Protein AF-W4FJ62-F1 (afdb_monomer)

Nearest PDB structures (foldseek):
  5yzg-assembly1_L  TM=1.902E-01  e=1.173E+00  Homo sapiens

InterPro domains:
  IPR056671 Domain of unknown function DUF7769 [PF24964]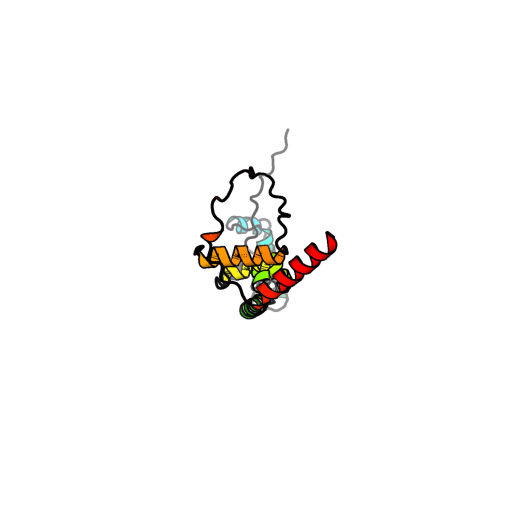 (17-71)

Radius of gyration: 40.24 Å; Cα contacts (8 Å, |Δi|>4): 110; chains: 1; bounding box: 73×55×114 Å

Sequence (209 aa):
MPSPATPHQPNHDKCKLSDLERRAIYETLLGRSNNGRIAHGEYTTTAATSQCHWKTFARIWKRGQESLRNGSVVAVVNARFKGNSGPKVQRSPSDIRAAVKAVPLVARQILRSVAEHSGVPKTTLVRHMAEEDQLKSKSSYSKPFLTEDNERSRVMEKTLENMGKNDYKLPHMRKDASIKDLSLFNVNCDPAIHRSAQAFLSTVNSQVQ

Mean predicted aligned error: 17.9 Å

Organism: Aphanomyces astaci (NCBI:txid112090)

Secondary structure (DSSP, 8-state):
-PPPPPP-----------HHHHHHHHHHHHHH-BTTBPPTTHHHHHHHTTTS-HHHHHHHHHHHHHHHHTT-SS-----S--S--SPPP-S-HHHHHHHHHHS-GGGGGSHHHHHHHH---HHHHHHHHHHH--S------------HHHHHHHHHHHHHHTTT------TT-------S-GGG------HHHHHHHHHHHHHHHTT--

Structure (mmCIF, N/CA/C/O backbone):
data_AF-W4FJ62-F1
#
_entry.id   AF-W4FJ62-F1
#
loop_
_atom_site.group_PDB
_atom_site.id
_atom_site.type_symbol
_atom_site.label_atom_id
_atom_site.label_alt_id
_atom_site.label_comp_id
_atom_site.label_asym_id
_atom_site.label_entity_id
_atom_site.label_seq_id
_atom_site.pdbx_PDB_ins_code
_atom_site.Cartn_x
_atom_site.Cartn_y
_atom_site.Cartn_z
_atom_site.occupancy
_atom_site.B_iso_or_equiv
_atom_site.auth_seq_id
_atom_site.auth_comp_id
_atom_site.auth_asym_id
_atom_site.auth_atom_id
_atom_site.pdbx_PDB_model_num
ATOM 1 N N . MET A 1 1 ? -29.726 38.693 18.078 1.00 47.91 1 MET A N 1
ATOM 2 C CA . MET A 1 1 ? -28.912 37.785 18.915 1.00 47.91 1 MET A CA 1
ATOM 3 C C . MET A 1 1 ? -28.386 36.672 18.018 1.00 47.91 1 MET A C 1
ATOM 5 O O . MET A 1 1 ? -29.203 35.870 17.582 1.00 47.91 1 MET A O 1
ATOM 9 N N . PRO A 1 2 ? -27.099 36.650 17.636 1.00 49.41 2 PRO A N 1
ATOM 10 C CA . PRO A 1 2 ? -26.557 35.532 16.872 1.00 49.41 2 PRO A CA 1
ATOM 11 C C . PRO A 1 2 ? -26.403 34.310 17.791 1.00 49.41 2 PRO A C 1
ATOM 13 O O . PRO A 1 2 ? -25.912 34.431 18.913 1.00 49.41 2 PRO A O 1
ATOM 16 N N . SER A 1 3 ? -26.878 33.147 17.338 1.00 54.97 3 SER A N 1
ATOM 17 C CA . SER A 1 3 ? -26.758 31.871 18.052 1.00 54.97 3 SER A CA 1
ATOM 18 C C . SER A 1 3 ? -25.292 31.523 18.342 1.00 54.97 3 SER A C 1
ATOM 20 O O . SER A 1 3 ? -24.431 31.798 17.502 1.00 54.97 3 SER A O 1
ATOM 22 N N . PRO A 1 4 ? -24.985 30.892 19.491 1.00 55.03 4 PRO A N 1
ATOM 23 C CA . PRO A 1 4 ? -23.621 30.502 19.814 1.00 55.03 4 PRO A CA 1
ATOM 24 C C . PRO A 1 4 ? -23.135 29.460 18.803 1.00 55.03 4 PRO A C 1
ATOM 26 O O . PRO A 1 4 ? -23.730 28.390 18.652 1.00 55.03 4 PRO A O 1
ATOM 29 N N . ALA A 1 5 ? -22.060 29.802 18.092 1.00 48.50 5 ALA A N 1
ATOM 30 C CA . ALA A 1 5 ? -21.391 28.919 17.153 1.00 48.50 5 ALA A CA 1
ATOM 31 C C . ALA A 1 5 ? -20.959 27.641 17.882 1.00 48.50 5 ALA A C 1
ATOM 33 O O . ALA A 1 5 ? -20.213 27.679 18.861 1.00 48.50 5 ALA A O 1
ATOM 34 N N . THR A 1 6 ? -21.461 26.500 17.417 1.00 56.50 6 THR A N 1
ATOM 35 C CA . THR A 1 6 ? -21.062 25.193 17.932 1.00 56.50 6 THR A CA 1
ATOM 36 C C . THR A 1 6 ? -19.565 25.013 17.651 1.00 56.50 6 THR A C 1
ATOM 38 O O . THR A 1 6 ? -19.161 25.186 16.499 1.00 56.50 6 THR A O 1
ATOM 41 N N . PRO A 1 7 ? -18.723 24.689 18.650 1.00 43.72 7 PRO A N 1
ATOM 42 C CA . PRO A 1 7 ? -17.300 24.482 18.417 1.00 43.72 7 PRO A CA 1
ATOM 43 C C . PRO A 1 7 ? -17.104 23.385 17.371 1.00 43.72 7 PRO A C 1
ATOM 45 O O . PRO A 1 7 ? -17.658 22.290 17.506 1.00 43.72 7 PRO A O 1
ATOM 48 N N . HIS A 1 8 ? -16.325 23.681 16.330 1.00 48.28 8 HIS A N 1
ATOM 49 C CA . HIS A 1 8 ? -15.931 22.712 15.315 1.00 48.28 8 HIS A CA 1
ATOM 50 C C . HIS A 1 8 ? -15.214 21.550 16.013 1.00 48.28 8 HIS A C 1
ATOM 52 O O . HIS A 1 8 ? -14.084 21.691 16.478 1.00 48.28 8 HIS A O 1
ATOM 58 N N . GLN A 1 9 ? -15.886 20.404 16.131 1.00 56.41 9 GLN A N 1
ATOM 59 C CA . GLN A 1 9 ? -15.309 19.209 16.743 1.00 56.41 9 GLN A CA 1
ATOM 60 C C . GLN A 1 9 ? -14.048 18.812 15.951 1.00 56.41 9 GLN A C 1
ATOM 62 O O . GLN A 1 9 ? -14.074 18.865 14.715 1.00 56.41 9 GLN A O 1
ATOM 67 N N . PRO A 1 10 ? -12.939 18.444 16.616 1.00 50.56 10 PRO A N 1
ATOM 68 C CA . PRO A 1 10 ? -11.748 17.976 15.923 1.00 50.56 10 PRO A CA 1
ATOM 69 C C . PRO A 1 10 ? -12.120 16.767 15.062 1.00 50.56 10 PRO A C 1
ATOM 71 O O . PRO A 1 10 ? -12.824 15.858 15.508 1.00 50.56 10 PRO A O 1
ATOM 74 N N . ASN A 1 11 ? -11.685 16.780 13.802 1.00 51.62 11 ASN A N 1
ATOM 75 C CA . ASN A 1 11 ? -11.868 15.653 12.900 1.00 51.62 11 ASN A CA 1
ATOM 76 C C . ASN A 1 11 ? -11.036 14.494 13.455 1.00 51.62 11 ASN A C 1
ATOM 78 O O . ASN A 1 11 ? -9.823 14.440 13.272 1.00 51.62 11 ASN A O 1
ATOM 82 N N . HIS A 1 12 ? -11.676 13.624 14.235 1.00 56.06 12 HIS A N 1
ATOM 83 C CA . HIS A 1 12 ? -11.050 12.416 14.738 1.00 56.06 12 HIS A CA 1
ATOM 84 C C . HIS A 1 12 ? -10.798 11.514 13.534 1.00 56.06 12 HIS A C 1
ATOM 86 O O . HIS A 1 12 ? -11.683 10.759 13.115 1.00 56.06 12 HIS A O 1
ATOM 92 N N . ASP A 1 13 ? -9.598 11.620 12.962 1.00 55.88 13 ASP A N 1
ATOM 93 C CA . ASP A 1 13 ? -9.104 10.684 11.965 1.00 55.88 13 ASP A CA 1
ATOM 94 C C . ASP A 1 13 ? -9.385 9.259 12.430 1.00 55.88 13 ASP A C 1
ATOM 96 O O . ASP A 1 13 ? -9.419 8.973 13.628 1.00 55.88 13 ASP A O 1
ATOM 100 N N . LYS A 1 14 ? -9.657 8.370 11.471 1.00 62.78 14 LYS A N 1
ATOM 101 C CA . LYS A 1 14 ? -10.124 6.992 11.681 1.00 62.78 14 LYS A CA 1
ATOM 102 C C . LYS A 1 14 ? -9.117 6.203 12.530 1.00 62.78 14 LYS A C 1
ATOM 104 O O . LYS A 1 14 ? -8.324 5.429 11.997 1.00 62.78 14 LYS A O 1
ATOM 109 N N . CYS A 1 15 ? -9.160 6.395 13.844 1.00 69.31 15 CYS A N 1
ATOM 110 C CA . CYS A 1 15 ? -8.238 5.813 14.797 1.00 69.31 15 CYS A CA 1
ATOM 111 C C . CYS A 1 15 ? -8.480 4.303 14.813 1.00 69.31 15 CYS A C 1
ATOM 113 O O . CYS A 1 15 ? -9.563 3.811 15.156 1.00 69.31 15 CYS A O 1
ATOM 115 N N . LYS A 1 16 ? -7.487 3.556 14.334 1.00 81.31 16 LYS A N 1
ATOM 116 C CA . LYS A 1 16 ? -7.525 2.098 14.299 1.00 81.31 16 LYS A CA 1
ATOM 117 C C . LYS A 1 16 ? -7.069 1.578 15.658 1.00 81.31 16 LYS A C 1
ATOM 119 O O . LYS A 1 16 ? -5.890 1.324 15.845 1.00 81.31 16 LYS A O 1
ATOM 124 N N . LEU A 1 17 ? -8.018 1.409 16.575 1.00 86.50 17 LEU A N 1
ATOM 125 C CA . LEU A 1 17 ? -7.754 0.818 17.889 1.00 86.50 17 LEU A CA 1
ATOM 126 C C . LEU A 1 17 ? -7.288 -0.641 17.756 1.00 86.50 17 LEU A C 1
ATOM 128 O O . LEU A 1 17 ? -7.985 -1.451 17.129 1.00 86.50 17 LEU A O 1
ATOM 132 N N . SER A 1 18 ? -6.157 -0.960 18.380 1.00 88.19 18 SER A N 1
ATOM 133 C CA . SER A 1 18 ? -5.639 -2.316 18.576 1.00 88.19 18 SER A CA 1
ATOM 134 C C . SER A 1 18 ? -6.550 -3.144 19.489 1.00 88.19 18 SER A C 1
ATOM 136 O O . SER A 1 18 ? -7.365 -2.609 20.239 1.00 88.19 18 SER A O 1
ATOM 138 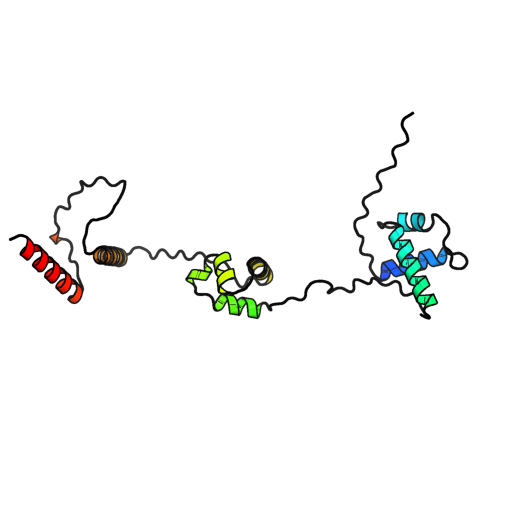N N . ASP A 1 19 ? -6.425 -4.472 19.448 1.00 90.31 19 ASP A N 1
ATOM 139 C CA . ASP A 1 19 ? -7.264 -5.360 20.266 1.00 90.31 19 ASP A CA 1
ATOM 140 C C . ASP A 1 19 ? -7.095 -5.110 21.774 1.00 90.31 19 ASP A C 1
ATOM 142 O O . ASP A 1 19 ? -8.078 -5.148 22.516 1.00 90.31 19 ASP A O 1
ATOM 146 N N . LEU A 1 20 ? -5.878 -4.771 22.211 1.00 90.31 20 LEU A N 1
ATOM 147 C CA . LEU A 1 20 ? -5.573 -4.449 23.605 1.00 90.31 20 LEU A CA 1
ATOM 148 C C . LEU A 1 20 ? -6.250 -3.142 24.035 1.00 90.31 20 LEU A C 1
ATOM 150 O O . LEU A 1 20 ? -6.932 -3.116 25.057 1.00 90.31 20 LEU A O 1
ATOM 154 N N . GLU A 1 21 ? -6.158 -2.086 23.222 1.00 90.44 21 GLU A N 1
ATOM 155 C CA . GLU A 1 21 ? -6.839 -0.812 23.499 1.00 90.44 21 GLU A CA 1
ATOM 156 C C . GLU A 1 21 ? -8.360 -0.987 23.536 1.00 90.44 21 GLU A C 1
ATOM 158 O O . GLU A 1 21 ? -9.035 -0.459 24.417 1.00 90.44 21 GLU A O 1
ATOM 163 N N . ARG A 1 22 ? -8.924 -1.777 22.612 1.00 92.38 22 ARG A N 1
ATOM 164 C CA . ARG A 1 22 ? -10.367 -2.076 22.592 1.00 92.38 22 ARG A CA 1
ATOM 165 C C . ARG A 1 22 ? -10.811 -2.804 23.856 1.00 92.38 22 ARG A C 1
ATOM 167 O O . ARG A 1 22 ? -11.916 -2.549 24.335 1.00 92.38 22 ARG A O 1
ATOM 174 N N . ARG A 1 23 ? -9.973 -3.699 24.385 1.00 93.00 23 ARG A N 1
ATOM 175 C CA . ARG A 1 23 ? -10.232 -4.418 25.633 1.00 93.00 23 ARG A CA 1
ATOM 176 C C . ARG A 1 23 ? -10.143 -3.504 26.850 1.00 93.00 23 ARG A C 1
ATOM 178 O O . ARG A 1 23 ? -11.088 -3.491 27.629 1.00 93.00 23 ARG A O 1
ATOM 185 N N . ALA A 1 24 ? -9.111 -2.670 26.941 1.00 92.56 24 ALA A N 1
ATOM 186 C CA . ALA A 1 24 ? -8.992 -1.670 28.001 1.00 92.56 24 ALA A CA 1
ATOM 187 C C . ALA A 1 24 ? -10.188 -0.696 28.010 1.00 92.56 24 ALA A C 1
ATOM 189 O O . ALA A 1 24 ? -10.745 -0.384 29.063 1.00 92.56 24 ALA A O 1
ATOM 190 N N . ILE A 1 25 ? -10.652 -0.266 26.829 1.00 92.12 25 ILE A N 1
ATOM 191 C CA . ILE A 1 25 ? -11.864 0.558 26.682 1.00 92.12 25 ILE A CA 1
ATOM 192 C C . ILE A 1 25 ? -13.109 -0.187 27.181 1.00 92.12 25 ILE A C 1
ATOM 194 O O . ILE A 1 25 ? -13.967 0.395 27.838 1.00 92.12 25 ILE A O 1
ATOM 198 N N . TYR A 1 26 ? -13.240 -1.475 26.871 1.00 93.31 26 TYR A N 1
ATOM 199 C CA . TYR A 1 26 ? -14.376 -2.257 27.349 1.00 93.31 26 TYR A CA 1
ATOM 200 C C . TYR A 1 26 ? -14.355 -2.436 28.871 1.00 93.31 26 TYR A C 1
ATOM 202 O O . TYR A 1 26 ? -15.385 -2.255 29.510 1.00 93.31 26 TYR A O 1
ATOM 210 N N . GLU A 1 27 ? -13.197 -2.747 29.454 1.00 93.25 27 GLU A N 1
ATOM 211 C CA . GLU A 1 27 ? -13.022 -2.944 30.899 1.00 93.25 27 GLU A CA 1
ATOM 212 C C . GLU A 1 27 ? -13.250 -1.640 31.684 1.00 93.25 27 GLU A C 1
ATOM 214 O O . GLU A 1 27 ? -13.938 -1.641 32.704 1.00 93.25 27 GLU A O 1
ATOM 219 N N . THR A 1 28 ? -12.779 -0.502 31.164 1.00 92.50 28 THR A N 1
ATOM 220 C CA . THR A 1 28 ? -13.063 0.820 31.755 1.00 92.50 28 THR A CA 1
ATOM 221 C C . THR A 1 28 ? -14.548 1.176 31.707 1.00 92.50 28 THR A C 1
ATOM 223 O O . THR A 1 28 ? -15.092 1.652 32.703 1.00 92.50 28 THR A O 1
ATOM 226 N N . LEU A 1 29 ? -15.233 0.913 30.590 1.00 92.56 29 LEU A N 1
ATOM 227 C CA . LEU A 1 29 ? -16.685 1.099 30.493 1.00 92.56 29 LEU A CA 1
ATOM 228 C C . LEU A 1 29 ? -17.458 0.121 31.384 1.00 92.56 29 LEU A C 1
ATOM 230 O O . LEU A 1 29 ? -18.494 0.492 31.931 1.00 92.56 29 LEU A O 1
ATOM 234 N N . LEU A 1 30 ? -16.957 -1.104 31.559 1.00 92.25 30 LEU A N 1
ATOM 235 C CA . LEU A 1 30 ? -17.562 -2.111 32.427 1.00 92.25 30 LEU A CA 1
ATOM 236 C C . LEU A 1 30 ? -17.559 -1.648 33.887 1.00 92.25 30 LEU A C 1
ATOM 238 O O . LEU A 1 30 ? -18.600 -1.723 34.534 1.00 92.25 30 LEU A O 1
ATOM 242 N N . GLY A 1 31 ? -16.443 -1.087 34.364 1.00 90.94 31 GLY A N 1
ATOM 243 C CA . GLY A 1 31 ? -16.343 -0.517 35.713 1.00 90.94 31 GLY A CA 1
ATOM 244 C C . GLY A 1 31 ? -17.244 0.702 35.954 1.00 90.94 31 GLY A C 1
ATOM 245 O O . GLY A 1 31 ? -17.608 0.975 37.091 1.00 90.94 31 GLY A O 1
ATOM 246 N N . ARG A 1 32 ? -17.640 1.416 34.892 1.00 89.44 32 ARG A N 1
ATOM 247 C CA . ARG A 1 32 ? -18.586 2.550 34.950 1.00 89.44 32 ARG A CA 1
ATOM 248 C C . ARG A 1 32 ? -20.038 2.145 34.689 1.00 89.44 32 ARG A C 1
ATOM 250 O O . ARG A 1 32 ? -20.940 2.974 34.789 1.00 89.44 32 ARG A O 1
ATOM 257 N N . SER A 1 33 ? -20.277 0.895 34.299 1.00 90.75 33 SER A N 1
ATOM 258 C CA . SER A 1 33 ? -21.617 0.408 33.990 1.00 90.75 33 SER A CA 1
ATOM 259 C C . SER A 1 33 ? -22.375 0.054 35.265 1.00 90.75 33 SER A C 1
ATOM 261 O O . SER A 1 33 ? -21.810 -0.493 36.207 1.00 90.75 33 SER A O 1
ATOM 263 N N . ASN A 1 34 ? -23.677 0.328 35.278 1.00 87.62 34 ASN A N 1
ATOM 264 C CA . ASN A 1 34 ? -24.574 -0.091 36.346 1.00 87.62 34 ASN A CA 1
ATOM 265 C C . ASN A 1 34 ? -25.590 -1.085 35.774 1.00 87.62 34 ASN A C 1
ATOM 267 O O . ASN A 1 34 ? -26.332 -0.751 34.847 1.00 87.62 34 ASN A O 1
ATOM 271 N N . ASN A 1 35 ? -25.596 -2.321 36.278 1.00 82.62 35 ASN A N 1
ATOM 272 C CA . ASN A 1 35 ? -26.471 -3.407 35.814 1.00 82.62 35 ASN A CA 1
ATOM 273 C C . ASN A 1 35 ? -26.448 -3.613 34.283 1.00 82.62 35 ASN A C 1
ATOM 275 O O . ASN A 1 35 ? -27.486 -3.776 33.641 1.00 82.62 35 ASN A O 1
ATOM 279 N N . GLY A 1 36 ? -25.260 -3.541 33.670 1.00 80.81 36 GLY A N 1
ATOM 280 C CA . GLY A 1 36 ? -25.087 -3.711 32.221 1.00 80.81 36 GLY A CA 1
ATOM 281 C C . GLY A 1 36 ? -25.562 -2.523 31.373 1.00 80.81 36 GLY A C 1
ATOM 282 O O . GLY A 1 36 ? -25.569 -2.602 30.141 1.00 80.81 36 GLY A O 1
ATOM 283 N N . ARG A 1 37 ? -25.935 -1.403 32.004 1.00 85.88 37 ARG A N 1
ATOM 284 C CA . ARG A 1 37 ? -26.280 -0.145 31.336 1.00 85.88 37 ARG A CA 1
ATOM 285 C C . ARG A 1 37 ? -25.205 0.905 31.579 1.00 85.88 37 ARG A C 1
ATOM 287 O O . ARG A 1 37 ? -24.689 1.050 32.681 1.00 85.88 37 ARG A O 1
ATOM 294 N N . ILE A 1 38 ? -24.893 1.657 30.530 1.00 88.88 38 ILE A N 1
ATOM 295 C CA . ILE A 1 38 ? -23.983 2.802 30.589 1.00 88.88 38 ILE A CA 1
ATOM 296 C C . ILE A 1 38 ? -24.829 4.070 30.627 1.00 88.88 38 ILE A C 1
ATOM 298 O O . ILE A 1 38 ? -25.744 4.222 29.813 1.00 88.88 38 ILE A O 1
ATOM 302 N N . ALA A 1 39 ? -24.538 4.954 31.581 1.00 87.56 39 ALA A N 1
ATOM 303 C CA . ALA A 1 39 ? -25.249 6.215 31.729 1.00 87.56 39 ALA A CA 1
ATOM 304 C C . ALA A 1 39 ? -24.983 7.166 30.549 1.00 87.56 39 ALA A C 1
ATOM 306 O O . ALA A 1 39 ? -23.996 7.051 29.815 1.00 87.56 39 ALA A O 1
ATOM 307 N N . HIS A 1 40 ? -25.897 8.113 30.341 1.00 83.44 40 HIS A N 1
ATOM 308 C CA . HIS A 1 40 ? -25.747 9.108 29.285 1.00 83.44 40 HIS A CA 1
ATOM 309 C C . HIS A 1 40 ? -24.495 9.964 29.531 1.00 83.44 40 HIS A C 1
ATOM 311 O O . HIS A 1 40 ? -24.250 10.406 30.646 1.00 83.44 40 HIS A O 1
ATOM 317 N N . GLY A 1 41 ? -23.709 10.211 28.483 1.00 84.50 41 GLY A N 1
ATOM 318 C CA . GLY A 1 41 ? -22.480 11.007 28.567 1.00 84.50 41 GLY A CA 1
ATOM 319 C C . GLY A 1 41 ? -21.223 10.214 28.930 1.00 84.50 41 GLY A C 1
ATOM 320 O O . GLY A 1 41 ? -20.140 10.630 28.534 1.00 84.50 41 GLY A O 1
ATOM 321 N N . GLU A 1 42 ? -21.335 9.030 29.537 1.00 86.62 42 GLU A N 1
ATOM 322 C CA . GLU A 1 42 ? -20.170 8.215 29.926 1.00 86.62 42 GLU A CA 1
ATOM 323 C C . GLU A 1 42 ? -19.283 7.834 28.739 1.00 86.62 42 GLU A C 1
ATOM 325 O O . GLU A 1 42 ? -18.056 7.882 28.828 1.00 86.62 42 GLU A O 1
ATOM 330 N N . TYR A 1 43 ? -19.878 7.525 27.583 1.00 90.06 43 TYR A N 1
ATOM 331 C CA . TYR A 1 43 ? -19.102 7.286 26.364 1.00 90.06 43 TYR A CA 1
ATOM 332 C C . TYR A 1 43 ? -18.283 8.508 25.959 1.00 90.06 43 TYR A C 1
ATOM 334 O O . TYR A 1 43 ? -17.149 8.350 25.527 1.00 90.06 43 TYR A O 1
ATOM 342 N N . THR A 1 44 ? -18.846 9.708 26.096 1.00 88.75 44 THR A N 1
ATOM 343 C CA . THR A 1 44 ? -18.175 10.968 25.764 1.00 88.75 44 THR A CA 1
ATOM 344 C C . THR A 1 44 ? -17.068 11.264 26.769 1.00 88.75 44 THR A C 1
ATOM 346 O O . THR A 1 44 ? -15.960 11.588 26.360 1.00 88.75 44 THR A O 1
ATOM 349 N N . THR A 1 45 ? -17.327 11.065 28.063 1.00 87.75 45 THR A N 1
ATOM 350 C CA . THR A 1 45 ? -16.344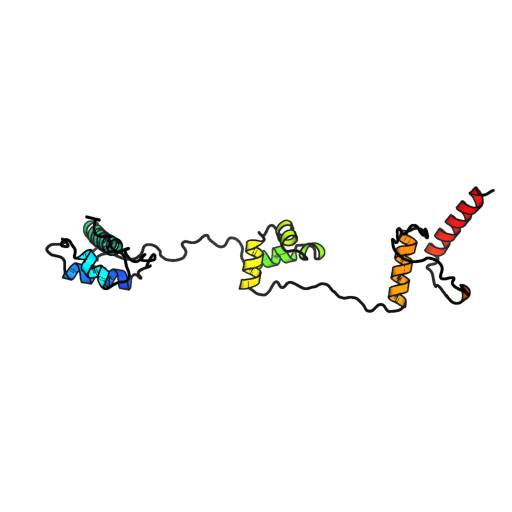 11.246 29.140 1.00 87.75 45 THR A CA 1
ATOM 351 C C . THR A 1 45 ? -15.161 10.295 28.989 1.00 87.75 45 THR A C 1
ATOM 353 O O . THR A 1 45 ? -14.013 10.706 29.106 1.00 87.75 45 THR A O 1
ATOM 356 N N . THR A 1 46 ? -15.421 9.018 28.698 1.00 86.06 46 THR A N 1
ATOM 357 C CA . THR A 1 46 ? -14.358 8.018 28.490 1.00 86.06 46 THR A CA 1
ATOM 358 C C . THR A 1 46 ? -13.622 8.259 27.173 1.00 86.06 46 THR A C 1
ATOM 360 O O . THR A 1 46 ? -12.407 8.095 27.099 1.00 86.06 46 THR A O 1
ATOM 363 N N . ALA A 1 47 ? -14.345 8.691 26.135 1.00 86.06 47 ALA A N 1
ATOM 364 C CA . ALA A 1 47 ? -13.746 9.032 24.855 1.00 86.06 47 ALA A CA 1
ATOM 365 C C . ALA A 1 47 ? -12.881 10.290 24.935 1.00 86.06 47 ALA A C 1
ATOM 367 O O . ALA A 1 47 ? -11.893 10.330 24.225 1.00 86.06 47 ALA A O 1
ATOM 368 N N . ALA A 1 48 ? -13.176 11.264 25.803 1.00 84.19 48 ALA A N 1
ATOM 369 C CA . ALA A 1 48 ? -12.373 12.482 25.954 1.00 84.19 48 ALA A CA 1
ATOM 370 C C . ALA A 1 48 ? -10.910 12.202 26.347 1.00 84.19 48 ALA A C 1
ATOM 372 O O . ALA A 1 48 ? -10.019 12.965 25.990 1.00 84.19 48 ALA A O 1
ATOM 373 N N . THR A 1 49 ? -10.648 11.085 27.032 1.00 78.94 49 THR A N 1
ATOM 374 C CA . THR A 1 49 ? -9.291 10.625 27.377 1.00 78.94 49 THR A CA 1
ATOM 375 C C . THR A 1 49 ? -8.557 9.990 26.184 1.00 78.94 49 THR A C 1
ATOM 377 O O . THR A 1 49 ? -7.357 9.748 26.248 1.00 78.94 49 THR A O 1
ATOM 380 N N . SER A 1 50 ? -9.256 9.717 25.081 1.00 71.50 50 SER A N 1
ATOM 381 C CA . SER A 1 50 ? -8.736 9.028 23.897 1.00 71.50 50 SER A CA 1
ATOM 382 C C . SER A 1 50 ? -8.930 9.865 22.629 1.00 71.50 50 SER A C 1
ATOM 384 O O . SER A 1 50 ? -9.917 10.572 22.470 1.00 71.50 50 SER A O 1
ATOM 386 N N . GLN A 1 51 ? -8.049 9.752 21.640 1.00 73.38 51 GLN A N 1
ATOM 387 C CA . GLN A 1 51 ? -8.206 10.462 20.362 1.00 73.38 51 GLN A CA 1
ATOM 388 C C . GLN A 1 51 ? -9.226 9.766 19.430 1.00 73.38 51 GLN A C 1
ATOM 390 O O . GLN A 1 51 ? -8.989 9.566 18.241 1.00 73.38 51 GLN A O 1
ATOM 395 N N . CYS A 1 52 ? -10.370 9.347 19.973 1.00 81.25 52 CYS A N 1
ATOM 396 C CA . CYS A 1 52 ? -11.397 8.565 19.294 1.00 81.25 52 CYS A CA 1
ATOM 397 C C . CYS A 1 52 ? -12.782 9.180 19.479 1.00 81.25 52 CYS A C 1
ATOM 399 O O . CYS A 1 52 ? -13.159 9.609 20.562 1.00 81.25 52 CYS A O 1
ATOM 401 N N . HIS A 1 53 ? -13.606 9.103 18.438 1.00 87.19 53 HIS A N 1
ATOM 402 C CA . HIS A 1 53 ? -15.004 9.500 18.539 1.00 87.19 53 HIS A CA 1
ATOM 403 C C . HIS A 1 53 ? -15.796 8.538 19.454 1.00 87.19 53 HIS A C 1
ATOM 405 O O . HIS A 1 53 ? -15.705 7.315 19.307 1.00 87.19 53 HIS A O 1
ATOM 411 N N . TRP A 1 54 ? -16.659 9.066 20.332 1.00 88.19 54 TRP A N 1
ATOM 412 C CA . TRP A 1 54 ? -17.446 8.294 21.316 1.00 88.19 54 TRP A CA 1
ATOM 413 C C . TRP A 1 54 ? -18.286 7.151 20.707 1.00 88.19 54 TRP A C 1
ATOM 415 O O . TRP A 1 54 ? -18.466 6.096 21.315 1.00 88.19 54 TRP A O 1
ATOM 425 N N . LYS A 1 55 ? -18.761 7.301 19.459 1.00 90.50 55 LYS A N 1
ATOM 426 C CA . LYS A 1 55 ? -19.462 6.224 18.717 1.00 90.50 55 LYS A CA 1
ATOM 427 C C . LYS A 1 55 ? -18.627 4.943 18.577 1.00 90.50 55 LYS A C 1
ATOM 429 O O . LYS A 1 55 ? -19.197 3.855 18.468 1.00 90.50 55 LYS A O 1
ATOM 434 N N . THR A 1 56 ? -17.299 5.043 18.571 1.00 89.94 56 THR A N 1
ATOM 435 C CA . THR A 1 56 ? -16.402 3.880 18.557 1.00 89.94 56 THR A CA 1
ATOM 436 C C . THR A 1 56 ? -16.498 3.104 19.869 1.00 89.94 56 THR A C 1
ATOM 438 O O . THR A 1 56 ? -16.616 1.879 19.836 1.00 89.94 56 THR A O 1
ATOM 441 N N . PHE A 1 57 ? -16.548 3.809 21.000 1.00 91.31 57 PHE A N 1
ATOM 442 C CA . PHE A 1 57 ? -16.704 3.237 22.339 1.00 91.31 57 PHE A CA 1
ATOM 443 C C . PHE A 1 57 ? -18.067 2.553 22.475 1.00 91.31 57 PHE A C 1
ATOM 445 O O . PHE A 1 57 ? -18.139 1.386 22.853 1.00 91.31 57 PHE A O 1
ATOM 452 N N . ALA A 1 58 ? -19.137 3.222 22.033 1.00 91.69 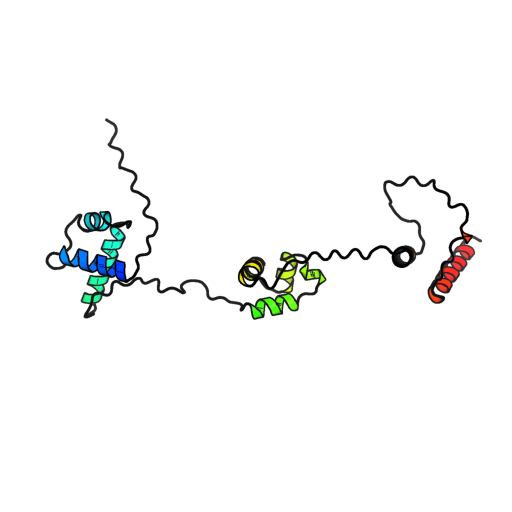58 ALA A N 1
ATOM 453 C CA . ALA A 1 58 ? -20.478 2.638 22.002 1.00 91.69 58 ALA A CA 1
ATOM 454 C C . ALA A 1 58 ? -20.537 1.344 21.164 1.00 91.69 58 ALA A C 1
A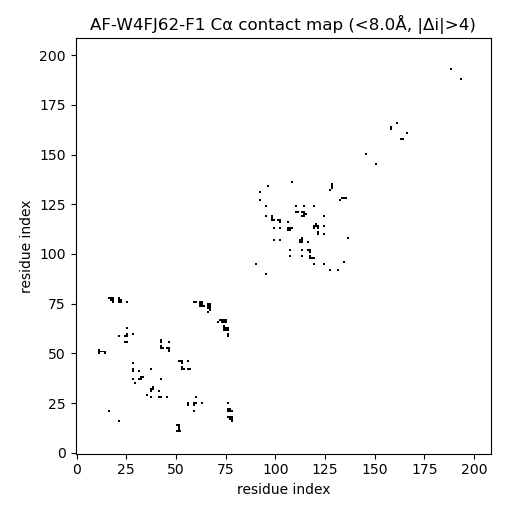TOM 456 O O . ALA A 1 58 ? -21.181 0.368 21.548 1.00 91.69 58 ALA A O 1
ATOM 457 N N . ARG A 1 59 ? -19.824 1.294 20.029 1.00 91.94 59 ARG A N 1
ATOM 458 C CA . ARG A 1 59 ? -19.741 0.092 19.184 1.00 91.94 59 ARG A CA 1
ATOM 459 C C . ARG A 1 59 ? -18.952 -1.041 19.844 1.00 91.94 59 ARG A C 1
ATOM 461 O O . ARG A 1 59 ? -19.326 -2.199 19.672 1.00 91.94 59 ARG A O 1
ATOM 468 N N . ILE A 1 60 ? -17.869 -0.723 20.557 1.00 93.00 60 ILE A N 1
ATOM 469 C CA . ILE A 1 60 ? -17.083 -1.694 21.336 1.00 93.00 60 ILE A CA 1
ATOM 470 C C . ILE A 1 60 ? -17.953 -2.299 22.439 1.00 93.00 60 ILE A C 1
ATOM 472 O O . ILE A 1 60 ? -18.047 -3.522 22.522 1.00 93.00 60 ILE A O 1
ATOM 476 N N . TRP A 1 61 ? -18.646 -1.456 23.210 1.00 94.12 61 TRP A N 1
ATOM 477 C CA . TRP A 1 61 ? -19.561 -1.895 24.262 1.00 94.12 61 TRP A CA 1
ATOM 478 C C . TRP A 1 61 ? -20.655 -2.812 23.723 1.00 94.12 61 TRP A C 1
ATOM 480 O O . TRP A 1 61 ? -20.797 -3.944 24.183 1.00 94.12 61 TRP A O 1
ATOM 490 N N . LYS A 1 62 ? -21.377 -2.356 22.690 1.00 93.12 62 LYS A N 1
ATOM 491 C CA . LYS A 1 62 ? -22.447 -3.134 22.057 1.00 93.12 62 LYS A CA 1
ATOM 492 C C . LYS A 1 62 ? -21.948 -4.507 21.611 1.00 93.12 62 LYS A C 1
ATOM 494 O O . LYS A 1 62 ? -22.614 -5.500 21.869 1.00 93.12 62 LYS A O 1
ATOM 499 N N . ARG A 1 63 ? -20.761 -4.571 21.002 1.00 93.56 63 ARG A N 1
ATOM 500 C CA . ARG A 1 63 ? -20.159 -5.833 20.558 1.00 93.56 63 ARG A CA 1
ATOM 501 C C . ARG A 1 63 ? -19.842 -6.770 21.725 1.00 93.56 63 ARG A C 1
ATOM 503 O O . ARG A 1 63 ? -20.144 -7.955 21.633 1.00 93.56 63 ARG A O 1
ATOM 510 N N . GLY A 1 64 ? -19.249 -6.254 22.802 1.00 93.62 64 GLY A N 1
ATOM 511 C CA . GLY A 1 64 ? -18.978 -7.051 23.998 1.00 93.62 64 GLY A CA 1
ATOM 512 C C . GLY A 1 64 ? -20.265 -7.641 24.577 1.00 93.62 64 GLY A C 1
ATOM 513 O O . GLY A 1 64 ? -20.354 -8.851 24.766 1.00 93.62 64 GLY A O 1
ATOM 514 N N . GLN A 1 65 ? -21.307 -6.820 24.720 1.00 92.62 65 GLN A N 1
ATOM 515 C CA . GLN A 1 65 ? -22.621 -7.261 25.199 1.00 92.62 65 GLN A CA 1
ATOM 516 C C . GLN A 1 65 ? -23.290 -8.280 24.259 1.00 92.62 65 GLN A C 1
ATOM 518 O O . GLN A 1 65 ? -23.803 -9.295 24.719 1.00 92.62 65 GLN A O 1
ATOM 523 N N . GLU A 1 66 ? -23.257 -8.059 22.941 1.00 93.12 66 GLU A N 1
ATOM 524 C CA . GLU A 1 66 ? -23.758 -9.021 21.945 1.00 93.12 66 GLU A CA 1
ATOM 525 C C . GLU A 1 66 ? -23.027 -10.366 22.040 1.00 93.12 66 GLU A C 1
ATOM 527 O O . GLU A 1 66 ? -23.667 -11.412 21.981 1.00 93.12 66 GLU A O 1
ATOM 532 N N . SER A 1 67 ? -21.706 -10.364 22.241 1.00 92.50 67 SER A N 1
ATOM 533 C CA . SER A 1 67 ? -20.942 -11.611 22.373 1.00 92.50 67 SER A CA 1
ATOM 534 C C . SER A 1 67 ? -21.323 -12.413 23.620 1.00 92.50 67 SER A C 1
ATOM 536 O O . SER A 1 67 ? -21.466 -13.630 23.530 1.00 92.50 67 SER A O 1
ATOM 538 N N . LEU A 1 68 ? -21.561 -11.739 24.751 1.00 91.31 68 LEU A N 1
ATOM 539 C CA . LEU A 1 68 ? -22.026 -12.378 25.985 1.00 91.31 68 LEU A CA 1
ATOM 540 C C . LEU A 1 68 ? -23.444 -12.939 25.813 1.00 91.31 68 LEU A C 1
ATOM 542 O O . LEU A 1 68 ? -23.710 -14.078 26.180 1.00 91.31 68 LEU A O 1
ATOM 546 N N . ARG A 1 69 ? -24.342 -12.177 25.173 1.00 90.31 69 ARG A N 1
ATOM 547 C CA . ARG A 1 69 ? -25.710 -12.630 24.855 1.00 90.31 69 ARG A CA 1
ATOM 548 C C . ARG A 1 69 ? -25.735 -13.851 23.940 1.00 90.31 69 ARG A C 1
ATOM 550 O O . ARG A 1 69 ? -26.638 -14.669 24.055 1.00 90.31 69 ARG A O 1
ATOM 557 N N . ASN A 1 70 ? -24.745 -13.979 23.062 1.00 92.62 70 ASN A N 1
ATOM 558 C CA . ASN A 1 70 ? -24.588 -15.123 22.168 1.00 92.62 70 ASN A CA 1
ATOM 559 C C . ASN A 1 70 ? -23.894 -16.327 22.840 1.00 92.62 70 ASN A C 1
ATOM 561 O O . ASN A 1 70 ? -23.543 -17.277 22.145 1.00 92.62 70 ASN A O 1
ATOM 565 N N . GLY A 1 71 ? -23.678 -16.300 24.162 1.00 89.69 71 GLY A N 1
ATOM 566 C CA . GLY A 1 71 ? -23.140 -17.428 24.928 1.00 89.69 71 GLY A CA 1
ATOM 567 C C . GLY A 1 71 ? -21.615 -17.466 25.048 1.00 89.69 71 GLY A C 1
ATOM 568 O O . GLY A 1 71 ? -21.064 -18.482 25.464 1.00 89.69 71 GLY A O 1
ATOM 569 N N . SER A 1 72 ? -20.908 -16.387 24.696 1.00 90.75 72 SER A N 1
ATOM 570 C CA . SER A 1 72 ? -19.467 -16.303 24.954 1.00 90.75 72 SER A CA 1
ATOM 571 C C . SER A 1 72 ? -19.189 -16.143 26.450 1.00 90.75 72 SER A C 1
ATOM 573 O O . SER A 1 72 ? -19.804 -15.309 27.109 1.00 90.75 72 SER A O 1
ATOM 575 N N . VAL A 1 73 ? -18.197 -16.875 26.968 1.00 87.44 73 VAL A N 1
ATOM 576 C CA . VAL A 1 73 ? -17.737 -16.764 28.367 1.00 87.44 73 VAL A CA 1
ATOM 577 C C . VAL A 1 73 ? -17.074 -15.407 28.636 1.00 87.44 73 VAL A C 1
ATOM 579 O O . VAL A 1 73 ? -17.143 -14.874 29.739 1.00 87.44 73 VAL A O 1
ATOM 582 N N . VAL A 1 74 ? -16.437 -14.823 27.616 1.00 89.12 74 VAL A N 1
ATOM 583 C CA . VAL A 1 74 ? -15.717 -13.545 27.706 1.00 89.12 74 VAL A CA 1
ATOM 584 C C . VAL A 1 74 ? -16.214 -12.594 26.623 1.00 89.12 74 VAL A C 1
ATOM 586 O O . VAL A 1 74 ? -16.500 -13.012 25.500 1.00 89.12 74 VAL A O 1
ATOM 589 N N . ALA A 1 75 ? -16.280 -11.299 26.935 1.00 89.69 75 ALA A N 1
ATOM 590 C CA . ALA A 1 75 ? -16.644 -10.275 25.965 1.00 89.69 75 ALA A CA 1
ATOM 591 C C . ALA A 1 75 ? -15.626 -10.204 24.808 1.00 89.69 75 ALA A C 1
ATOM 593 O O . ALA A 1 75 ? -14.458 -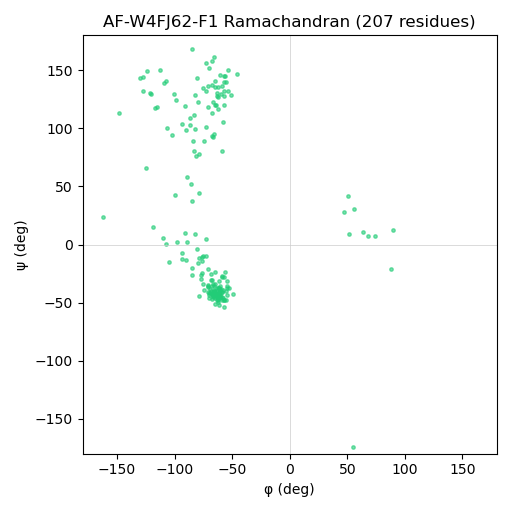9.857 24.995 1.00 89.69 75 ALA A O 1
ATOM 594 N N . VAL A 1 76 ? -16.077 -10.500 23.587 1.00 91.44 76 VAL A N 1
ATOM 595 C CA . VAL A 1 76 ? -15.249 -10.478 22.374 1.00 91.44 76 VAL A CA 1
ATOM 596 C C . VAL A 1 76 ? -15.304 -9.089 21.744 1.00 91.44 76 VAL A C 1
ATOM 598 O O . VAL A 1 76 ? -16.226 -8.761 21.002 1.00 91.44 76 VAL A O 1
ATOM 601 N N . VAL A 1 77 ? -14.292 -8.260 22.004 1.00 92.19 77 VAL A N 1
ATOM 602 C CA . VAL A 1 77 ? -14.261 -6.849 21.556 1.00 92.19 77 VAL A CA 1
ATOM 603 C C . VAL A 1 77 ? -13.282 -6.556 20.421 1.00 92.19 77 VAL A C 1
ATOM 605 O O . VAL A 1 77 ? -13.219 -5.421 19.932 1.00 92.19 77 VAL A O 1
ATOM 608 N N . ASN A 1 78 ? -12.580 -7.586 19.953 1.00 88.69 78 ASN A N 1
ATOM 609 C CA . ASN A 1 78 ? -11.510 -7.499 18.964 1.00 88.69 78 ASN A CA 1
ATOM 610 C C . ASN A 1 78 ? -11.937 -6.767 17.682 1.00 88.69 78 ASN A C 1
ATOM 612 O O . ASN A 1 78 ? -13.109 -6.765 17.265 1.00 88.69 78 ASN A O 1
ATOM 616 N N . ALA A 1 79 ? -10.969 -6.117 17.050 1.00 85.12 79 ALA A N 1
ATOM 617 C CA . ALA A 1 79 ? -11.100 -5.539 15.731 1.00 85.12 79 ALA A CA 1
ATOM 618 C C . ALA A 1 79 ? -11.419 -6.630 14.697 1.00 85.12 79 ALA A C 1
ATOM 620 O O . ALA A 1 79 ? -10.968 -7.768 14.782 1.00 85.12 79 ALA A O 1
ATOM 621 N N . ARG A 1 80 ? -12.219 -6.275 13.683 1.00 82.56 80 ARG A N 1
ATOM 622 C CA . ARG A 1 80 ? -12.531 -7.188 12.564 1.00 82.56 80 ARG A CA 1
ATOM 623 C C . ARG A 1 80 ? -11.540 -7.063 11.405 1.00 82.56 80 ARG A C 1
ATOM 625 O O . ARG A 1 80 ? -11.537 -7.914 10.526 1.00 82.56 80 ARG A O 1
ATOM 632 N N . PHE A 1 81 ? -10.720 -6.012 11.388 1.00 75.38 81 PHE A N 1
ATOM 633 C CA . PHE A 1 81 ? -9.692 -5.815 10.369 1.00 75.38 81 PHE A CA 1
ATOM 634 C C . PHE A 1 81 ? -8.444 -6.622 10.747 1.00 75.38 81 PHE A C 1
ATOM 636 O O . PHE A 1 81 ? -7.491 -6.109 11.317 1.00 75.38 81 PHE A O 1
ATOM 643 N N . LYS A 1 82 ? -8.454 -7.924 10.470 1.00 70.19 82 LYS A N 1
ATOM 644 C CA . LYS A 1 82 ? -7.363 -8.827 10.856 1.00 70.19 82 LYS A CA 1
ATOM 645 C C . LYS A 1 82 ? -6.291 -8.900 9.767 1.00 70.19 82 LYS A C 1
ATOM 647 O O . LYS A 1 82 ? -6.048 -9.959 9.210 1.00 70.19 82 LYS A O 1
ATOM 652 N N . GLY A 1 83 ? -5.706 -7.748 9.424 1.00 73.62 83 GLY A N 1
ATOM 653 C CA . GLY A 1 83 ? -4.694 -7.636 8.364 1.00 73.62 83 GLY A CA 1
ATOM 654 C C . GLY A 1 83 ? -5.172 -8.187 7.011 1.00 73.62 83 GLY A C 1
ATOM 655 O O . GLY A 1 83 ? -6.344 -8.522 6.848 1.00 73.62 83 GLY A O 1
ATOM 656 N N . ASN A 1 84 ? -4.282 -8.236 6.015 1.00 76.19 84 ASN A N 1
ATOM 657 C CA . ASN A 1 84 ? -4.475 -8.956 4.739 1.00 76.19 84 ASN A CA 1
ATOM 658 C C . ASN A 1 84 ? -5.828 -8.721 4.031 1.00 76.19 84 ASN A C 1
ATOM 660 O O . ASN A 1 84 ? -6.317 -9.578 3.305 1.00 76.19 84 ASN A O 1
ATOM 664 N N . SER A 1 85 ? -6.447 -7.558 4.249 1.00 74.69 85 SER A N 1
ATOM 665 C CA . SER A 1 85 ? -7.767 -7.211 3.703 1.00 74.69 85 SER A CA 1
ATOM 666 C C . SER A 1 85 ? -7.665 -6.540 2.329 1.00 74.69 85 SER A C 1
ATOM 668 O O . SER A 1 85 ? -8.666 -6.086 1.781 1.00 74.69 85 SER A O 1
ATOM 670 N N . GLY A 1 86 ? -6.442 -6.416 1.810 1.00 80.81 86 GLY A N 1
ATOM 671 C CA . GLY A 1 86 ? -6.168 -5.896 0.481 1.00 80.81 86 GLY A CA 1
ATOM 672 C C . GLY A 1 86 ? -6.282 -6.980 -0.595 1.00 80.81 86 GLY A C 1
ATOM 673 O O . GLY A 1 86 ? -6.334 -8.173 -0.281 1.00 80.81 86 GLY A O 1
ATOM 674 N N . PRO A 1 87 ? -6.297 -6.581 -1.876 1.00 82.94 87 PRO A N 1
ATOM 675 C CA . PRO A 1 87 ? -6.227 -7.515 -2.990 1.00 82.94 87 PRO A CA 1
ATOM 676 C C . PRO A 1 87 ? -5.000 -8.425 -2.884 1.00 82.94 87 PRO A C 1
ATOM 678 O O . PRO A 1 87 ? -3.908 -7.973 -2.535 1.00 82.94 87 PRO A O 1
ATOM 681 N N . LYS A 1 88 ? -5.170 -9.707 -3.222 1.00 85.44 88 LYS A N 1
ATOM 682 C CA . LYS A 1 88 ? -4.043 -10.639 -3.328 1.00 85.44 88 LYS A CA 1
ATOM 683 C C . LYS A 1 88 ? -3.120 -10.202 -4.466 1.00 85.44 88 LYS A C 1
ATOM 685 O O . LYS A 1 88 ? -3.586 -9.785 -5.528 1.00 85.44 88 LYS A O 1
ATOM 690 N N . VAL A 1 89 ? -1.813 -10.329 -4.248 1.00 84.12 89 VAL A N 1
ATOM 691 C CA . VAL A 1 89 ? -0.811 -10.087 -5.289 1.00 84.12 89 VAL A CA 1
ATOM 692 C C . VAL A 1 89 ? -0.990 -11.139 -6.38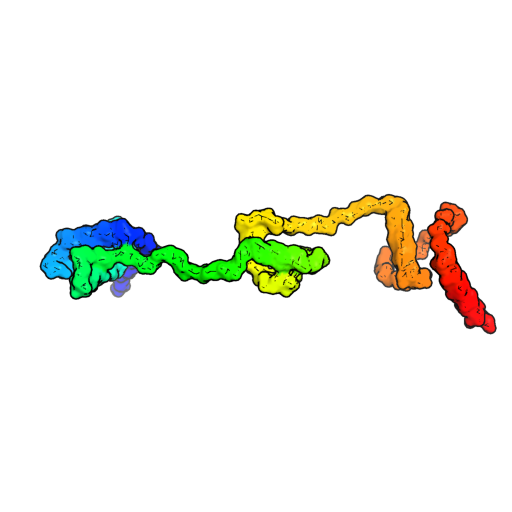6 1.00 84.12 89 VAL A C 1
ATOM 694 O O . VAL A 1 89 ? -0.919 -12.331 -6.114 1.00 84.12 89 VAL A O 1
ATOM 697 N N . GLN A 1 90 ? -1.268 -10.694 -7.614 1.00 86.81 90 GLN A N 1
ATOM 698 C CA . GLN A 1 90 ? -1.601 -11.593 -8.729 1.00 86.81 90 GLN A CA 1
ATOM 699 C C . GLN A 1 90 ? -0.378 -12.154 -9.462 1.00 86.81 90 GLN A C 1
ATOM 701 O O . GLN A 1 90 ? -0.476 -13.204 -10.082 1.00 86.81 90 GLN A O 1
ATOM 706 N N . ARG A 1 91 ? 0.757 -11.448 -9.439 1.00 87.25 91 ARG A N 1
ATOM 707 C CA . ARG A 1 91 ? 1.990 -11.852 -10.125 1.00 87.25 91 ARG A CA 1
ATOM 708 C C . ARG A 1 91 ? 3.143 -11.831 -9.143 1.00 87.25 91 ARG A C 1
ATOM 710 O O . ARG A 1 91 ? 3.306 -10.833 -8.438 1.00 87.25 91 ARG A O 1
ATOM 717 N N . SER A 1 92 ? 3.936 -12.897 -9.114 1.00 92.12 92 SER A N 1
ATOM 718 C CA . SER A 1 92 ? 5.159 -12.900 -8.317 1.00 92.12 92 SER A CA 1
ATOM 719 C C . SER A 1 92 ? 6.224 -12.000 -8.967 1.00 92.12 92 SER A C 1
ATOM 721 O O . SER A 1 92 ? 6.190 -11.781 -10.185 1.00 92.12 92 SER A O 1
ATOM 723 N N . PRO A 1 93 ? 7.199 -11.485 -8.197 1.00 91.75 93 PRO A N 1
ATOM 724 C CA . PRO A 1 93 ? 8.331 -10.750 -8.759 1.00 91.75 93 PRO A CA 1
ATOM 725 C C . PRO A 1 93 ? 9.082 -11.542 -9.842 1.00 91.75 93 PRO A C 1
ATOM 727 O O . PRO A 1 93 ? 9.465 -10.990 -10.873 1.00 91.75 93 PRO A O 1
ATOM 730 N N . SER A 1 94 ? 9.230 -12.861 -9.670 1.00 92.00 94 SER A N 1
ATOM 731 C CA . SER A 1 94 ? 9.830 -13.741 -10.681 1.00 92.00 94 SER A CA 1
ATOM 732 C C . SER A 1 94 ? 9.049 -13.766 -11.992 1.00 92.00 94 SER A C 1
ATOM 734 O O . SER A 1 94 ? 9.671 -13.687 -13.052 1.00 92.00 94 SER A O 1
ATOM 736 N N . ASP A 1 95 ? 7.716 -13.802 -11.938 1.00 93.56 95 ASP A N 1
ATOM 737 C CA . ASP A 1 95 ? 6.874 -13.825 -13.142 1.00 93.56 95 ASP A CA 1
ATOM 738 C C . ASP A 1 95 ? 6.982 -12.507 -13.909 1.00 93.56 95 ASP A C 1
ATOM 740 O O . ASP A 1 95 ? 7.090 -12.494 -15.135 1.00 93.56 95 ASP A O 1
ATOM 744 N N . ILE A 1 96 ? 7.009 -11.383 -13.183 1.00 94.00 96 ILE A N 1
ATOM 745 C CA . ILE A 1 96 ? 7.186 -10.054 -13.777 1.00 94.00 96 ILE A CA 1
ATOM 746 C C . ILE A 1 96 ? 8.546 -9.972 -14.476 1.00 94.00 96 ILE A C 1
ATOM 748 O O . ILE A 1 96 ? 8.630 -9.506 -15.614 1.00 94.00 96 ILE A O 1
ATOM 752 N N . ARG A 1 97 ? 9.615 -10.465 -13.840 1.00 92.19 97 ARG A N 1
ATOM 753 C CA . ARG A 1 97 ? 10.953 -10.501 -14.450 1.00 92.19 97 ARG A CA 1
ATOM 754 C C . ARG A 1 97 ? 10.996 -11.375 -15.697 1.00 92.19 97 ARG A C 1
ATOM 756 O O . ARG A 1 97 ? 11.567 -10.953 -16.701 1.00 92.19 97 ARG A O 1
ATOM 763 N N . ALA A 1 98 ? 10.398 -12.563 -15.648 1.00 93.19 98 ALA A N 1
ATOM 764 C CA . ALA A 1 98 ? 10.328 -13.460 -16.795 1.00 93.19 98 ALA A CA 1
ATOM 765 C C . ALA A 1 98 ? 9.585 -12.801 -17.969 1.00 93.19 98 ALA A C 1
ATOM 767 O O . ALA A 1 98 ? 10.107 -12.780 -19.084 1.00 93.19 98 ALA A O 1
ATOM 768 N N . ALA A 1 99 ? 8.438 -12.167 -17.703 1.00 93.88 99 ALA A N 1
ATOM 769 C CA . ALA A 1 99 ? 7.656 -11.452 -18.709 1.00 93.88 99 ALA A CA 1
ATOM 770 C C . ALA A 1 99 ? 8.446 -10.294 -19.342 1.00 93.88 99 ALA A C 1
ATOM 772 O O . ALA A 1 99 ? 8.496 -10.169 -20.562 1.00 93.88 99 ALA A O 1
ATOM 773 N N . VAL A 1 100 ? 9.140 -9.482 -18.537 1.00 92.88 100 VAL A N 1
ATOM 774 C CA . VAL A 1 100 ? 9.986 -8.386 -19.047 1.00 92.88 100 VAL A CA 1
ATOM 775 C C . VAL A 1 100 ? 11.179 -8.923 -19.850 1.00 92.88 100 VAL A C 1
ATOM 777 O O . VAL A 1 100 ? 11.555 -8.330 -20.862 1.00 92.88 100 VAL A O 1
ATOM 780 N N . LYS A 1 101 ? 11.763 -10.061 -19.452 1.00 91.19 101 LYS A N 1
ATOM 781 C CA . LYS A 1 101 ? 12.871 -10.710 -20.172 1.00 91.19 101 LYS A CA 1
ATOM 782 C C . LYS A 1 101 ? 12.435 -11.352 -21.497 1.00 91.19 101 LYS A C 1
ATOM 784 O O . LYS A 1 101 ? 13.285 -11.532 -22.365 1.00 91.19 101 LYS A O 1
ATOM 789 N N . ALA A 1 102 ? 11.153 -11.655 -21.680 1.00 93.12 102 ALA A N 1
ATOM 790 C CA . ALA A 1 102 ? 10.619 -12.131 -22.955 1.00 93.12 102 ALA A CA 1
ATOM 791 C C . ALA A 1 102 ? 10.438 -11.000 -23.991 1.00 93.12 102 ALA A C 1
ATOM 793 O O . ALA A 1 102 ? 10.520 -11.248 -25.190 1.00 93.12 102 ALA A O 1
ATOM 794 N N . VAL A 1 103 ? 10.252 -9.746 -23.552 1.00 92.25 103 VAL A N 1
ATOM 795 C CA . VAL A 1 103 ? 10.068 -8.585 -24.450 1.00 92.25 103 VAL A CA 1
ATOM 796 C C . VAL A 1 103 ? 11.335 -8.327 -25.282 1.00 92.25 103 VAL A C 1
ATOM 798 O O . VAL A 1 103 ? 12.415 -8.302 -24.697 1.00 92.25 103 VAL A O 1
ATOM 801 N N . PRO A 1 104 ? 11.274 -8.064 -26.600 1.00 89.75 104 PRO A N 1
ATOM 802 C CA . PRO A 1 104 ? 12.454 -7.702 -27.395 1.00 89.75 104 PRO A CA 1
ATOM 803 C C . PRO A 1 104 ? 13.194 -6.469 -26.852 1.00 89.75 104 PRO A C 1
ATOM 805 O O . PRO A 1 104 ? 12.561 -5.528 -26.376 1.00 89.75 104 PRO A O 1
ATOM 808 N N . LEU A 1 105 ? 14.531 -6.428 -26.951 1.00 84.81 105 LEU A N 1
ATOM 809 C CA . LEU A 1 105 ? 15.351 -5.359 -26.350 1.00 84.81 105 LEU A CA 1
ATOM 810 C C . LEU A 1 105 ? 14.927 -3.949 -26.800 1.00 84.81 105 LEU A C 1
ATOM 812 O O . LEU A 1 105 ? 14.849 -3.042 -25.976 1.00 84.81 105 LEU A O 1
ATOM 816 N N . VAL A 1 106 ? 14.587 -3.786 -28.083 1.00 84.31 106 VAL A N 1
ATOM 817 C CA . VAL A 1 106 ? 14.120 -2.512 -28.660 1.00 84.31 106 VAL A CA 1
ATOM 818 C C . VAL A 1 106 ? 12.828 -2.034 -27.986 1.00 84.31 106 VAL A C 1
ATOM 820 O O . VAL A 1 106 ? 12.693 -0.862 -27.646 1.00 84.31 106 VAL A O 1
ATOM 823 N N . ALA A 1 107 ? 11.905 -2.951 -27.692 1.00 85.31 107 ALA A N 1
ATOM 824 C CA . ALA A 1 107 ? 10.644 -2.635 -27.027 1.00 85.31 107 ALA A CA 1
ATOM 825 C C . ALA A 1 107 ? 10.803 -2.366 -25.515 1.00 85.31 107 ALA A C 1
ATOM 827 O O . ALA A 1 107 ? 9.875 -1.858 -24.883 1.00 85.31 107 ALA A O 1
ATOM 828 N N . ARG A 1 108 ? 11.983 -2.626 -24.923 1.00 87.94 108 ARG A N 1
ATOM 829 C CA . ARG A 1 108 ? 12.257 -2.350 -23.500 1.00 87.94 108 ARG A CA 1
ATOM 830 C C . ARG A 1 108 ? 12.612 -0.902 -23.172 1.00 87.94 108 ARG A C 1
ATOM 832 O O . ARG A 1 108 ? 12.760 -0.570 -22.000 1.00 87.94 108 ARG A O 1
ATOM 839 N N . GLN A 1 109 ? 12.726 -0.039 -24.178 1.00 83.00 109 GLN A N 1
ATOM 840 C CA . GLN A 1 109 ? 13.145 1.355 -24.001 1.00 83.00 109 GLN A CA 1
ATOM 841 C C . GLN A 1 109 ? 12.141 2.195 -23.204 1.00 83.00 109 GLN A C 1
ATOM 843 O O . GLN A 1 109 ? 12.531 3.036 -22.397 1.00 83.00 109 GLN A O 1
ATOM 848 N N . ILE A 1 110 ? 10.841 1.982 -23.425 1.00 87.81 110 ILE A N 1
ATOM 849 C CA . ILE A 1 110 ? 9.781 2.786 -22.813 1.00 87.81 110 ILE A CA 1
ATOM 850 C C . ILE A 1 110 ? 8.879 1.866 -22.009 1.00 87.81 110 ILE A C 1
ATOM 852 O O . ILE A 1 110 ? 8.347 0.892 -22.534 1.00 87.81 110 ILE A O 1
ATOM 856 N N . LEU A 1 111 ? 8.608 2.233 -20.755 1.00 90.50 111 LEU A N 1
ATOM 857 C CA . LEU A 1 111 ? 7.780 1.426 -19.856 1.00 90.50 111 LEU A CA 1
ATOM 858 C C . LEU A 1 111 ? 6.362 1.166 -20.395 1.00 90.50 111 LEU A C 1
ATOM 860 O O . LEU A 1 111 ? 5.745 0.163 -20.061 1.00 90.50 111 LEU A O 1
ATOM 864 N N . ARG A 1 112 ? 5.847 2.065 -21.245 1.00 93.50 112 ARG A N 1
ATOM 865 C CA . ARG A 1 112 ? 4.578 1.875 -21.962 1.00 93.50 112 ARG A CA 1
ATOM 866 C C . ARG A 1 112 ? 4.669 0.734 -22.982 1.00 93.50 112 ARG A C 1
ATOM 868 O O . ARG A 1 112 ? 3.778 -0.098 -23.012 1.00 93.50 112 ARG A O 1
ATOM 875 N N . SER A 1 113 ? 5.751 0.681 -23.759 1.00 92.94 113 SER A N 1
ATOM 876 C CA . SER A 1 113 ? 5.991 -0.404 -24.717 1.00 92.94 113 SER A CA 1
ATOM 877 C C . SER A 1 113 ? 6.225 -1.731 -23.993 1.00 92.94 113 SER A C 1
ATOM 879 O O . SER A 1 113 ? 5.628 -2.740 -24.352 1.00 92.94 113 SER A O 1
ATOM 881 N N . VAL A 1 114 ? 6.993 -1.718 -22.897 1.00 93.19 114 VAL A N 1
ATOM 882 C CA . VAL A 1 114 ? 7.176 -2.900 -22.040 1.00 93.19 114 VAL A CA 1
ATOM 883 C C . VAL A 1 114 ? 5.841 -3.411 -21.519 1.00 93.19 114 VAL A C 1
ATOM 885 O O . VAL A 1 114 ? 5.609 -4.612 -21.554 1.00 93.19 114 VAL A O 1
ATOM 888 N N . ALA A 1 115 ? 4.968 -2.526 -21.035 1.00 95.75 115 ALA A N 1
ATOM 889 C CA . ALA A 1 115 ? 3.672 -2.929 -20.503 1.00 95.75 115 ALA A CA 1
ATOM 890 C C . ALA A 1 115 ? 2.813 -3.639 -21.557 1.00 95.75 115 ALA A C 1
ATOM 892 O O . ALA A 1 115 ? 2.245 -4.687 -21.263 1.00 95.75 115 ALA A O 1
ATOM 893 N N . GLU A 1 116 ? 2.794 -3.107 -22.781 1.00 95.50 116 GLU A N 1
ATOM 894 C CA . GLU A 1 116 ? 2.082 -3.708 -23.910 1.00 95.50 116 GLU A CA 1
ATOM 895 C C . GLU A 1 116 ? 2.633 -5.101 -24.249 1.00 95.50 116 GLU A C 1
ATOM 897 O O . GLU A 1 116 ? 1.900 -6.083 -24.257 1.00 95.50 116 GLU A O 1
ATOM 902 N N . HIS A 1 117 ? 3.951 -5.217 -24.437 1.00 94.25 117 HIS A N 1
ATOM 903 C CA . HIS A 1 117 ? 4.576 -6.465 -24.886 1.00 94.25 117 HIS A CA 1
ATOM 904 C C . HIS A 1 117 ? 4.690 -7.530 -23.784 1.00 94.25 117 HIS A C 1
ATOM 906 O O . HIS A 1 117 ? 4.795 -8.714 -24.088 1.00 94.25 117 HIS A O 1
ATOM 912 N N . SER A 1 118 ? 4.707 -7.135 -22.506 1.00 93.19 118 SER A N 1
ATOM 913 C CA . SER A 1 118 ? 4.790 -8.068 -21.367 1.00 93.19 118 SER A CA 1
ATOM 914 C C . SER A 1 118 ? 3.424 -8.458 -20.799 1.00 93.19 118 SER A C 1
ATOM 916 O O . SER A 1 118 ? 3.353 -9.357 -19.961 1.00 93.19 118 SER A O 1
ATOM 918 N N . GLY A 1 119 ? 2.345 -7.758 -21.174 1.00 93.81 119 GLY A N 1
ATOM 919 C CA . GLY A 1 119 ? 1.022 -7.910 -20.556 1.00 93.81 119 GLY A CA 1
ATOM 920 C C . GLY A 1 119 ? 0.974 -7.515 -19.070 1.00 93.81 119 GLY A C 1
ATOM 921 O O . GLY A 1 119 ? -0.004 -7.807 -18.370 1.00 93.81 119 GLY A O 1
ATOM 922 N N . VAL A 1 120 ? 2.029 -6.873 -18.552 1.00 93.31 120 VAL A N 1
ATOM 923 C CA . VAL A 1 120 ? 2.108 -6.385 -17.171 1.00 93.31 120 VAL A CA 1
ATOM 924 C C . VAL A 1 120 ? 1.769 -4.894 -17.154 1.00 93.31 120 VAL A C 1
ATOM 926 O O . VAL A 1 120 ? 2.443 -4.107 -17.816 1.00 93.31 120 VAL A O 1
ATOM 929 N N . PRO A 1 121 ? 0.778 -4.451 -16.360 1.00 94.44 121 PRO A N 1
ATOM 930 C CA . PRO A 1 121 ? 0.417 -3.041 -16.302 1.00 94.44 121 PRO A CA 1
ATOM 931 C C . PRO A 1 121 ? 1.600 -2.155 -15.906 1.00 94.44 121 PRO A C 1
ATOM 933 O O . PRO A 1 121 ? 2.339 -2.464 -14.967 1.00 94.44 121 PRO A O 1
ATOM 936 N N . LYS A 1 122 ? 1.722 -0.990 -16.552 1.00 94.62 122 LYS A N 1
ATOM 937 C CA . LYS A 1 122 ? 2.790 -0.009 -16.295 1.00 94.62 122 LYS A CA 1
ATOM 938 C C . LYS A 1 122 ? 2.957 0.316 -14.804 1.00 94.62 122 LYS A C 1
ATOM 940 O O . LYS A 1 122 ? 4.078 0.385 -14.317 1.00 94.62 122 LYS A O 1
ATOM 945 N N . THR A 1 123 ? 1.858 0.490 -14.070 1.00 93.81 123 THR A N 1
ATOM 946 C CA . THR A 1 123 ? 1.871 0.776 -12.622 1.00 93.81 123 THR A CA 1
ATOM 947 C C . THR A 1 123 ? 2.498 -0.353 -11.806 1.00 93.81 123 THR A C 1
ATOM 949 O O . THR A 1 123 ? 3.233 -0.097 -10.856 1.00 93.81 123 THR A O 1
ATOM 952 N N . THR A 1 124 ? 2.250 -1.602 -12.205 1.00 93.12 124 THR A N 1
ATOM 953 C CA . THR A 1 124 ? 2.834 -2.790 -11.572 1.00 93.12 124 THR A CA 1
ATOM 954 C C . THR A 1 124 ? 4.330 -2.859 -11.844 1.00 93.12 124 THR A C 1
ATOM 956 O O . THR A 1 124 ? 5.089 -3.147 -10.926 1.00 93.12 124 THR A O 1
ATOM 959 N N . LEU A 1 125 ? 4.760 -2.521 -13.064 1.00 92.56 125 LEU A N 1
ATOM 960 C CA . LEU A 1 125 ? 6.179 -2.443 -13.405 1.00 92.56 125 LEU A CA 1
ATOM 961 C C . LEU A 1 125 ? 6.905 -1.362 -12.592 1.00 92.56 125 LEU A C 1
ATOM 963 O O . LEU A 1 125 ? 7.935 -1.666 -12.006 1.00 92.56 125 LEU A O 1
ATOM 967 N N . VAL A 1 126 ? 6.360 -0.139 -12.489 1.00 92.81 126 VAL A N 1
ATOM 968 C CA . VAL A 1 126 ? 6.964 0.941 -11.673 1.00 92.81 126 VAL A CA 1
ATOM 969 C C . VAL A 1 126 ? 7.122 0.507 -10.219 1.00 92.81 126 VAL A C 1
ATOM 971 O O . VAL A 1 126 ? 8.191 0.670 -9.638 1.00 92.81 126 VAL A O 1
ATOM 974 N N . ARG A 1 127 ? 6.064 -0.060 -9.632 1.00 91.81 127 ARG A N 1
ATOM 975 C CA . ARG A 1 127 ? 6.093 -0.517 -8.243 1.00 91.81 127 ARG A CA 1
ATOM 976 C C . ARG A 1 127 ? 7.122 -1.632 -8.038 1.00 91.81 127 ARG A C 1
ATOM 978 O O . ARG A 1 127 ? 7.931 -1.538 -7.128 1.00 91.81 127 ARG A O 1
ATOM 985 N N . HIS A 1 128 ? 7.154 -2.623 -8.928 1.00 91.31 128 HIS A N 1
ATOM 986 C CA . HIS A 1 128 ? 8.142 -3.702 -8.886 1.00 91.31 128 HIS A CA 1
ATOM 987 C C . HIS A 1 128 ? 9.584 -3.185 -9.041 1.00 91.31 128 HIS A C 1
ATOM 989 O O . HIS A 1 128 ? 10.486 -3.675 -8.370 1.00 91.31 128 HIS A O 1
ATOM 995 N N . MET A 1 129 ? 9.819 -2.183 -9.898 1.00 91.12 129 MET A N 1
ATOM 996 C CA . MET A 1 129 ? 11.134 -1.539 -10.024 1.00 91.12 129 MET A CA 1
ATOM 997 C C . MET A 1 129 ? 11.573 -0.870 -8.713 1.00 91.12 129 MET A C 1
ATOM 999 O O . MET A 1 129 ? 12.751 -0.936 -8.385 1.00 91.12 129 MET A O 1
ATOM 1003 N N . ALA A 1 130 ? 10.645 -0.261 -7.967 1.00 89.44 130 ALA A N 1
ATOM 1004 C CA . ALA A 1 130 ? 10.932 0.374 -6.680 1.00 89.44 130 ALA A CA 1
ATOM 1005 C C . ALA A 1 130 ? 11.134 -0.631 -5.528 1.00 89.44 130 ALA A C 1
ATOM 1007 O O . ALA A 1 130 ? 11.924 -0.363 -4.631 1.00 89.44 130 ALA A O 1
ATOM 1008 N N . GLU A 1 131 ? 10.421 -1.762 -5.541 1.00 89.25 131 GLU A N 1
ATOM 1009 C CA . GLU A 1 131 ? 10.484 -2.788 -4.488 1.00 89.25 131 GLU A CA 1
ATOM 1010 C C . GLU A 1 131 ? 11.725 -3.694 -4.613 1.00 89.25 131 GLU A C 1
ATOM 1012 O O . GLU A 1 131 ? 12.382 -3.972 -3.615 1.00 89.25 131 GLU A O 1
ATOM 1017 N N . GLU A 1 132 ? 12.052 -4.158 -5.825 1.00 82.75 132 GLU A N 1
ATOM 1018 C CA . GLU A 1 132 ? 13.051 -5.223 -6.038 1.00 82.75 132 GLU A CA 1
ATOM 1019 C C . GLU A 1 132 ? 14.397 -4.714 -6.590 1.00 82.75 132 GLU A C 1
ATOM 1021 O O . GLU A 1 132 ? 15.364 -5.469 -6.604 1.00 82.75 132 GLU A O 1
ATOM 1026 N N . ASP A 1 133 ? 14.463 -3.480 -7.109 1.00 74.12 133 ASP A N 1
ATOM 1027 C CA . ASP A 1 133 ? 15.646 -2.809 -7.701 1.00 74.12 133 ASP A CA 1
ATOM 1028 C C . ASP A 1 133 ? 16.421 -3.592 -8.800 1.00 74.12 133 ASP A C 1
ATOM 1030 O O . ASP A 1 133 ? 17.479 -3.182 -9.278 1.00 74.12 133 ASP A O 1
ATOM 1034 N N . GLN A 1 134 ? 15.888 -4.725 -9.270 1.00 78.88 134 GLN A N 1
ATOM 1035 C CA . GLN A 1 134 ? 16.527 -5.592 -10.275 1.00 78.88 134 GLN A CA 1
ATOM 1036 C C . GLN A 1 134 ? 16.270 -5.156 -11.726 1.00 78.88 134 GLN A C 1
ATOM 1038 O O . GLN A 1 134 ? 17.001 -5.546 -12.638 1.00 78.88 134 GLN A O 1
ATOM 1043 N N . LEU A 1 135 ? 15.226 -4.361 -11.965 1.00 78.62 135 LEU A N 1
ATOM 1044 C CA . LEU A 1 135 ? 14.909 -3.800 -13.277 1.00 78.62 135 LEU A CA 1
ATOM 1045 C C . LEU A 1 135 ? 15.246 -2.310 -13.265 1.00 78.62 135 LEU A C 1
ATOM 1047 O O . LEU A 1 135 ? 14.470 -1.497 -12.770 1.00 78.62 135 LEU A O 1
ATOM 1051 N N . LYS A 1 136 ? 16.402 -1.949 -13.827 1.00 76.19 136 LYS A N 1
ATOM 1052 C CA . LYS A 1 136 ? 16.844 -0.553 -13.944 1.00 76.19 136 LYS A CA 1
ATOM 1053 C C . LYS A 1 136 ? 16.752 -0.067 -15.379 1.00 76.19 136 LYS A C 1
ATOM 1055 O O . LYS A 1 136 ? 17.095 -0.789 -16.316 1.00 76.19 136 LYS A O 1
ATOM 1060 N N . SER A 1 137 ? 16.329 1.185 -15.535 1.00 73.12 137 SER A N 1
ATOM 1061 C CA . SER A 1 137 ? 16.464 1.887 -16.807 1.00 73.12 137 SER A CA 1
ATOM 1062 C C . SER A 1 137 ? 17.948 2.032 -17.137 1.00 73.12 137 SER A C 1
ATOM 1064 O O . SER A 1 137 ? 18.731 2.469 -16.293 1.00 73.12 137 SER A O 1
ATOM 1066 N N . LYS A 1 138 ? 18.336 1.657 -18.355 1.00 71.19 138 LYS A N 1
ATOM 1067 C CA . LYS A 1 138 ? 19.673 1.915 -18.889 1.00 71.19 138 LYS A CA 1
ATOM 1068 C C . LYS A 1 138 ? 19.533 2.760 -20.142 1.00 71.19 138 LYS A C 1
ATOM 1070 O O . LYS A 1 138 ? 18.775 2.407 -21.042 1.00 71.19 138 LYS A O 1
ATOM 1075 N N . SER A 1 139 ? 20.283 3.853 -20.216 1.00 67.12 139 SER A N 1
ATOM 1076 C CA . SER A 1 139 ? 20.468 4.569 -21.471 1.00 67.12 139 SER A CA 1
ATOM 1077 C C . SER A 1 139 ? 21.357 3.723 -22.383 1.00 67.12 139 SER A C 1
ATOM 1079 O O . SER A 1 139 ? 22.505 3.417 -22.063 1.00 67.12 139 SER A O 1
ATOM 1081 N N . SER A 1 140 ? 20.830 3.314 -23.534 1.00 59.50 140 SER A N 1
ATOM 1082 C CA . SER A 1 140 ? 21.636 2.717 -24.598 1.00 59.50 140 SER A CA 1
ATOM 1083 C C . SER A 1 140 ? 22.298 3.841 -25.392 1.00 59.50 140 SER A C 1
ATOM 1085 O O . SER A 1 140 ? 21.832 4.211 -26.467 1.00 59.50 140 SER A O 1
ATOM 1087 N N . TYR A 1 141 ? 23.345 4.444 -24.832 1.00 58.50 141 TYR A N 1
ATOM 1088 C CA . TYR A 1 141 ? 24.153 5.426 -25.550 1.00 58.50 141 TYR A CA 1
ATOM 1089 C C . TYR A 1 141 ? 25.620 5.025 -25.549 1.00 58.50 141 TYR A C 1
ATOM 1091 O O . TYR A 1 141 ? 26.475 5.689 -24.975 1.00 58.50 141 TYR A O 1
ATOM 1099 N N . SER A 1 142 ? 25.919 3.917 -26.219 1.00 57.12 142 SER A N 1
ATOM 1100 C CA . SER A 1 142 ? 27.250 3.739 -26.778 1.00 57.12 142 SER A CA 1
ATOM 1101 C C . SER A 1 142 ? 27.269 4.483 -28.110 1.00 57.12 142 SER A C 1
ATOM 1103 O O . SER A 1 142 ? 26.768 3.974 -29.112 1.00 57.12 142 SER A O 1
ATOM 1105 N N . LYS A 1 143 ? 27.817 5.700 -28.131 1.00 60.56 143 LYS A N 1
ATOM 1106 C CA . LYS A 1 143 ? 28.445 6.203 -29.353 1.00 60.56 143 LYS A CA 1
ATOM 1107 C C . LYS A 1 143 ? 29.750 5.419 -29.479 1.00 60.56 143 LYS A C 1
ATOM 1109 O O . LYS A 1 143 ? 30.667 5.736 -28.722 1.00 60.56 143 LYS A O 1
ATOM 1114 N N . PRO A 1 144 ? 29.861 4.381 -30.331 1.00 65.44 144 PRO A N 1
ATOM 1115 C CA . PRO A 1 144 ? 31.194 3.923 -30.686 1.00 65.44 144 PRO A CA 1
ATOM 1116 C C . PRO A 1 144 ? 31.943 5.156 -31.193 1.00 65.44 144 PRO A C 1
ATOM 1118 O O . PRO A 1 144 ? 31.369 5.946 -31.951 1.00 65.44 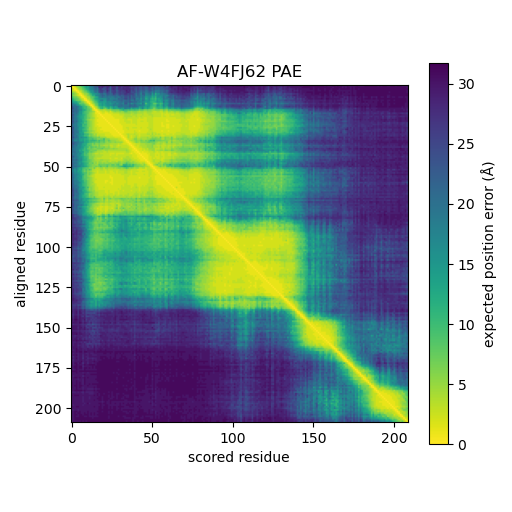144 PRO A O 1
ATOM 1121 N N . PHE A 1 145 ? 33.167 5.380 -30.713 1.00 65.12 145 PHE A N 1
ATOM 1122 C CA . PHE A 1 145 ? 33.997 6.441 -31.269 1.00 65.12 145 PHE A CA 1
ATOM 1123 C C . PHE A 1 145 ? 34.018 6.252 -32.790 1.00 65.12 145 PHE A C 1
ATOM 1125 O O . PHE A 1 145 ? 34.210 5.127 -33.269 1.00 65.12 145 PHE A O 1
ATOM 1132 N N . LEU A 1 146 ? 33.725 7.320 -33.539 1.00 67.88 146 LEU A N 1
ATOM 1133 C CA . LEU A 1 146 ? 33.894 7.300 -34.986 1.00 67.88 146 LEU A CA 1
ATOM 1134 C C . LEU A 1 146 ? 35.394 7.186 -35.241 1.00 67.88 146 LEU A C 1
ATOM 1136 O O . LEU A 1 146 ? 36.116 8.175 -35.224 1.00 67.88 146 LEU A O 1
ATOM 1140 N N . THR A 1 147 ? 35.867 5.953 -35.385 1.00 78.69 147 THR A N 1
ATOM 1141 C CA . THR A 1 147 ? 37.124 5.687 -36.069 1.00 78.69 147 THR A CA 1
ATOM 1142 C C . THR A 1 147 ? 36.906 5.970 -37.550 1.00 78.69 147 THR A C 1
ATOM 1144 O O . THR A 1 147 ? 35.782 5.828 -38.045 1.00 78.69 147 THR A O 1
ATOM 1147 N N . GLU A 1 148 ? 37.965 6.354 -38.261 1.00 75.56 148 GLU A N 1
ATOM 1148 C CA . GLU A 1 148 ? 37.876 6.641 -39.698 1.00 75.56 148 GLU A CA 1
ATOM 1149 C C . GLU A 1 148 ? 37.231 5.478 -40.472 1.00 75.56 148 GLU A C 1
ATOM 1151 O O . GLU A 1 148 ? 36.399 5.698 -41.350 1.00 75.56 148 GLU A O 1
ATOM 1156 N N . ASP A 1 149 ? 37.527 4.235 -40.084 1.00 74.81 149 ASP A N 1
ATOM 1157 C CA . ASP A 1 149 ? 36.952 3.031 -40.694 1.00 74.81 149 ASP A CA 1
ATOM 1158 C C . ASP A 1 149 ? 35.436 2.908 -40.465 1.00 74.81 149 ASP A C 1
ATOM 1160 O O . ASP A 1 149 ? 34.680 2.563 -41.381 1.00 74.81 149 ASP A O 1
ATOM 1164 N N . ASN A 1 150 ? 34.966 3.228 -39.255 1.00 72.31 150 ASN A N 1
ATOM 1165 C CA . ASN A 1 150 ? 33.546 3.179 -38.901 1.00 72.31 150 ASN A CA 1
ATOM 1166 C C . ASN A 1 150 ? 32.752 4.298 -39.589 1.00 72.31 150 ASN A C 1
ATOM 1168 O O . ASN A 1 150 ? 31.596 4.093 -39.966 1.00 72.31 150 ASN A O 1
ATOM 1172 N N . GLU A 1 151 ? 33.359 5.476 -39.746 1.00 73.75 151 GLU A N 1
ATOM 1173 C CA . GLU A 1 151 ? 32.772 6.598 -40.478 1.00 73.75 151 GLU A CA 1
ATOM 1174 C C . GLU A 1 151 ? 32.606 6.254 -41.959 1.00 73.75 151 GLU A C 1
ATOM 1176 O O . GLU A 1 151 ? 31.497 6.339 -42.491 1.00 73.75 151 GLU A O 1
ATOM 1181 N N . ARG A 1 152 ? 33.678 5.771 -42.597 1.00 72.88 152 ARG A N 1
ATOM 1182 C CA . ARG A 1 152 ? 33.672 5.364 -44.008 1.00 72.88 152 ARG A CA 1
ATOM 1183 C C . ARG A 1 152 ? 32.651 4.261 -44.271 1.00 72.88 152 ARG A C 1
ATOM 1185 O O . ARG A 1 152 ? 31.875 4.382 -45.214 1.00 72.88 152 ARG A O 1
ATOM 1192 N N . SER A 1 153 ? 32.590 3.242 -43.411 1.00 74.19 153 SER A N 1
ATOM 1193 C CA . SER A 1 153 ? 31.632 2.134 -43.549 1.00 74.19 153 SER A CA 1
ATOM 1194 C C . SER A 1 153 ? 30.183 2.618 -43.487 1.00 74.19 153 SER A C 1
ATOM 1196 O O . SER A 1 153 ? 29.372 2.248 -44.331 1.00 74.19 153 SER A O 1
ATOM 1198 N N . ARG A 1 154 ? 29.858 3.509 -42.538 1.00 74.50 154 ARG A N 1
ATOM 1199 C CA . ARG A 1 154 ? 28.507 4.081 -42.408 1.00 74.50 154 ARG A CA 1
ATOM 1200 C C . ARG A 1 154 ? 28.134 4.982 -43.579 1.00 74.50 154 ARG A C 1
ATOM 1202 O O . ARG A 1 154 ? 26.996 4.935 -44.037 1.00 74.50 154 ARG A O 1
ATOM 1209 N N . VAL A 1 155 ? 29.064 5.814 -44.049 1.00 72.12 155 VAL A N 1
ATOM 1210 C CA . VAL A 1 155 ? 28.840 6.671 -45.222 1.00 72.12 155 VAL A CA 1
ATOM 1211 C C . VAL A 1 155 ? 28.614 5.809 -46.460 1.00 72.12 155 VAL A C 1
ATOM 1213 O O . VAL A 1 155 ? 27.672 6.068 -47.200 1.00 72.12 155 VAL A O 1
ATOM 1216 N N . MET A 1 156 ? 29.416 4.760 -46.652 1.00 69.88 156 MET A N 1
ATOM 1217 C CA . MET A 1 156 ? 29.309 3.852 -47.794 1.00 69.88 156 MET A CA 1
ATOM 1218 C C . MET A 1 156 ? 28.009 3.037 -47.779 1.00 69.88 156 MET A C 1
ATOM 1220 O O . MET A 1 156 ? 27.336 2.934 -48.798 1.00 69.88 156 MET A O 1
ATOM 1224 N N . GLU A 1 157 ? 27.610 2.503 -46.623 1.00 72.50 157 GLU A N 1
ATOM 1225 C CA . GLU A 1 157 ? 26.316 1.828 -46.454 1.00 72.50 157 GLU A CA 1
ATOM 1226 C C . GLU A 1 157 ? 25.163 2.769 -46.834 1.00 72.50 157 GLU A C 1
ATOM 1228 O O . GLU A 1 157 ? 24.306 2.423 -47.647 1.00 72.50 157 GLU A O 1
ATOM 1233 N N . LYS A 1 158 ? 25.190 4.009 -46.331 1.00 68.62 158 LYS A N 1
ATOM 1234 C CA . LYS A 1 158 ? 24.147 5.003 -46.605 1.00 68.62 158 LYS A CA 1
ATOM 1235 C C . LYS A 1 158 ? 24.120 5.473 -48.060 1.00 68.62 158 LYS A C 1
ATOM 1237 O O . LYS A 1 158 ? 23.045 5.750 -48.590 1.00 68.62 158 LYS A O 1
ATOM 1242 N N . THR A 1 159 ? 25.271 5.595 -48.720 1.00 64.56 159 THR A N 1
ATOM 1243 C CA . THR A 1 159 ? 25.330 5.975 -50.141 1.00 64.56 159 THR A CA 1
ATOM 1244 C C . THR A 1 159 ? 24.838 4.849 -51.041 1.00 64.56 159 THR A C 1
ATOM 1246 O O . THR A 1 159 ? 24.166 5.130 -52.034 1.00 64.56 159 THR A O 1
ATOM 1249 N N . LEU A 1 160 ? 25.103 3.591 -50.678 1.00 70.69 160 LEU A N 1
ATOM 1250 C CA . LEU A 1 160 ? 24.590 2.417 -51.382 1.00 70.69 160 LEU A CA 1
ATOM 1251 C C . LEU A 1 160 ? 23.076 2.248 -51.202 1.00 70.69 160 LEU A C 1
ATOM 1253 O O . LEU A 1 160 ? 22.388 2.014 -52.192 1.00 70.69 160 LEU A O 1
ATOM 1257 N N . GLU A 1 161 ? 22.536 2.456 -49.994 1.00 66.75 161 GLU A N 1
ATOM 1258 C CA . GLU A 1 161 ? 21.080 2.507 -49.753 1.00 66.75 161 GLU A CA 1
ATOM 1259 C C . GLU A 1 161 ? 20.380 3.538 -50.656 1.00 66.75 161 GLU A C 1
ATOM 1261 O O . GLU A 1 161 ? 19.267 3.311 -51.128 1.00 66.75 161 GLU A O 1
ATOM 1266 N N . ASN A 1 162 ? 21.050 4.658 -50.934 1.00 65.88 162 ASN A N 1
ATOM 1267 C CA . ASN A 1 162 ? 20.538 5.728 -51.790 1.00 65.88 162 ASN A CA 1
ATOM 1268 C C . ASN A 1 162 ? 20.925 5.565 -53.273 1.00 65.88 162 ASN A C 1
ATOM 1270 O O . ASN A 1 162 ? 20.723 6.491 -54.061 1.00 65.88 162 ASN A O 1
ATOM 1274 N N . MET A 1 163 ? 21.483 4.416 -53.678 1.00 65.31 163 MET A N 1
ATOM 1275 C CA . MET A 1 163 ? 21.895 4.121 -55.061 1.00 65.31 163 MET A CA 1
ATOM 1276 C C . MET A 1 163 ? 22.874 5.156 -55.647 1.00 65.31 163 MET A C 1
ATOM 1278 O O . MET A 1 163 ? 22.840 5.450 -56.841 1.00 65.31 163 MET A O 1
ATOM 1282 N N . GLY A 1 164 ? 23.709 5.773 -54.805 1.00 61.06 164 GLY A N 1
ATOM 1283 C CA . GLY A 1 164 ? 24.624 6.843 -55.210 1.00 61.06 164 GLY A CA 1
ATOM 1284 C C . GLY A 1 164 ? 23.940 8.153 -55.628 1.00 61.06 164 GLY A C 1
ATOM 1285 O O . GLY A 1 164 ? 24.618 9.067 -56.098 1.00 61.06 164 GLY A O 1
ATOM 1286 N N . LYS A 1 165 ? 22.616 8.282 -55.459 1.00 59.00 165 LYS A N 1
ATOM 1287 C CA . LYS A 1 165 ? 21.887 9.521 -55.751 1.00 59.00 165 LYS A CA 1
ATOM 1288 C C . LYS A 1 165 ? 22.144 10.549 -54.650 1.00 59.00 165 LYS A C 1
ATOM 1290 O O . LYS A 1 165 ? 22.059 10.248 -53.463 1.00 59.00 165 LYS A O 1
ATOM 1295 N N . ASN A 1 166 ? 22.419 11.791 -55.044 1.00 54.16 166 ASN A N 1
ATOM 1296 C CA . ASN A 1 166 ? 22.614 12.929 -54.137 1.00 54.16 166 ASN A CA 1
ATOM 1297 C C . ASN A 1 166 ? 21.268 13.584 -53.757 1.00 54.16 166 ASN A C 1
ATOM 1299 O O . ASN A 1 166 ? 21.173 14.809 -53.661 1.00 54.16 166 ASN A O 1
ATOM 1303 N N . ASP A 1 167 ? 20.223 12.774 -53.569 1.00 49.56 167 ASP A N 1
ATOM 1304 C CA . ASP A 1 167 ? 18.866 13.224 -53.240 1.00 49.56 167 ASP A CA 1
ATOM 1305 C C . ASP A 1 167 ? 18.719 13.402 -51.724 1.00 49.56 167 ASP A C 1
ATOM 1307 O O . ASP A 1 167 ? 17.815 12.874 -51.076 1.00 49.56 167 ASP A O 1
ATOM 1311 N N . TYR A 1 168 ? 19.637 14.161 -51.125 1.00 49.25 168 TYR A N 1
ATOM 1312 C CA . TYR A 1 168 ? 19.484 14.594 -49.744 1.00 49.25 168 TYR A CA 1
ATOM 1313 C C . TYR A 1 168 ? 18.756 15.937 -49.727 1.00 49.25 168 TYR A C 1
ATOM 1315 O O . TYR A 1 168 ? 19.267 16.949 -50.212 1.00 49.25 168 TYR A O 1
ATOM 1323 N N . LYS A 1 169 ? 17.581 15.994 -49.096 1.00 42.66 169 LYS A N 1
ATOM 1324 C CA . LYS A 1 169 ? 16.959 17.270 -48.723 1.00 42.66 169 LYS A CA 1
ATOM 1325 C C . LYS A 1 169 ? 17.656 17.782 -47.455 1.00 42.66 169 LYS A C 1
ATOM 1327 O O . LYS A 1 169 ? 17.151 17.594 -46.355 1.00 42.66 169 LYS A O 1
ATOM 1332 N N . LEU A 1 170 ? 18.853 18.358 -47.605 1.00 47.81 170 LEU A N 1
ATOM 1333 C CA . LEU A 1 170 ? 19.639 18.959 -46.515 1.00 47.81 170 LEU A CA 1
ATOM 1334 C C . LEU A 1 170 ? 19.333 20.463 -46.436 1.00 47.81 170 LEU A C 1
ATOM 1336 O O . LEU A 1 170 ? 19.821 21.214 -47.278 1.00 47.81 170 LEU A O 1
ATOM 1340 N N . PRO A 1 171 ? 18.537 20.946 -45.464 1.00 44.69 171 PRO A N 1
ATOM 1341 C CA . PRO A 1 171 ? 17.981 22.300 -45.533 1.00 44.69 171 PRO A CA 1
ATOM 1342 C C . PRO A 1 171 ? 18.961 23.469 -45.297 1.00 44.69 171 PRO A C 1
ATOM 1344 O O . PRO A 1 171 ? 18.489 24.592 -45.179 1.00 44.69 171 PRO A O 1
ATOM 1347 N N . HIS A 1 172 ? 20.278 23.264 -45.137 1.00 53.81 172 HIS A N 1
ATOM 1348 C CA . HIS A 1 172 ? 21.138 24.322 -44.564 1.00 53.81 172 HIS A CA 1
ATOM 1349 C C . HIS A 1 172 ? 22.663 24.207 -44.789 1.00 53.81 172 HIS A C 1
ATOM 1351 O O . HIS A 1 172 ? 23.426 24.814 -44.042 1.00 53.81 172 HIS A O 1
ATOM 1357 N N . MET A 1 173 ? 23.151 23.511 -45.823 1.00 48.53 173 MET A N 1
ATOM 1358 C CA . MET A 1 173 ? 24.592 23.509 -46.150 1.00 48.53 173 MET A CA 1
ATOM 1359 C C . MET A 1 173 ? 24.868 24.125 -47.526 1.00 48.53 173 MET A C 1
ATOM 1361 O O . MET A 1 173 ? 24.406 23.618 -48.546 1.00 48.53 173 MET A O 1
ATOM 1365 N N . ARG A 1 174 ? 25.619 25.237 -47.535 1.00 45.00 174 ARG A N 1
ATOM 1366 C CA . ARG A 1 174 ? 26.072 25.968 -48.733 1.00 45.00 174 ARG A CA 1
ATOM 1367 C C . ARG A 1 174 ? 27.055 25.091 -49.521 1.00 45.00 174 ARG A C 1
ATOM 1369 O O . ARG A 1 174 ? 28.038 24.614 -48.962 1.00 45.00 174 ARG A O 1
ATOM 1376 N N . LYS A 1 175 ? 26.742 24.828 -50.789 1.00 51.81 175 LYS A N 1
ATOM 1377 C CA . LYS A 1 175 ? 27.195 23.664 -51.568 1.00 51.81 175 LYS A CA 1
ATOM 1378 C C . LYS A 1 175 ? 28.371 23.984 -52.506 1.00 51.81 175 LYS A C 1
ATOM 1380 O O . LYS A 1 175 ? 28.386 23.502 -53.630 1.00 51.81 175 LYS A O 1
ATOM 1385 N N . ASP A 1 176 ? 29.356 24.752 -52.033 1.00 47.53 176 ASP A N 1
ATOM 1386 C CA . ASP A 1 176 ? 30.422 25.304 -52.897 1.00 47.53 176 ASP A CA 1
ATOM 1387 C C . ASP A 1 176 ? 31.847 24.834 -52.530 1.00 47.53 176 ASP A C 1
ATOM 1389 O O . ASP A 1 176 ? 32.838 25.402 -52.987 1.00 47.53 176 ASP A O 1
ATOM 1393 N N . ALA A 1 177 ? 31.995 23.787 -51.713 1.00 49.53 177 ALA A N 1
ATOM 1394 C CA . ALA A 1 177 ? 33.312 23.224 -51.405 1.00 49.53 177 ALA A CA 1
ATOM 1395 C C . ALA A 1 177 ? 33.717 22.180 -52.462 1.00 49.53 177 ALA A C 1
ATOM 1397 O O . ALA A 1 177 ? 33.229 21.050 -52.454 1.00 49.53 177 ALA A O 1
ATOM 1398 N N . SER A 1 178 ? 34.609 22.569 -53.376 1.00 50.41 178 SER A N 1
ATOM 1399 C CA . SER A 1 178 ? 35.178 21.677 -54.393 1.00 50.41 178 SER A CA 1
ATOM 1400 C C . SER A 1 178 ? 36.343 20.852 -53.829 1.00 50.41 178 SER A C 1
ATOM 1402 O O . SER A 1 178 ? 37.276 21.400 -53.236 1.00 50.41 178 SER A O 1
ATOM 1404 N N . ILE A 1 179 ? 36.295 19.531 -54.025 1.00 50.53 179 ILE A N 1
ATOM 1405 C CA . ILE A 1 179 ? 37.386 18.600 -53.702 1.00 50.53 179 ILE A CA 1
ATOM 1406 C C . ILE A 1 179 ? 38.414 18.678 -54.837 1.00 50.53 179 ILE A C 1
ATOM 1408 O O . ILE A 1 179 ? 38.072 18.461 -55.995 1.00 50.53 179 ILE A O 1
ATOM 1412 N N . LYS A 1 180 ? 39.669 19.007 -54.508 1.00 53.38 180 LYS A N 1
ATOM 1413 C CA . LYS A 1 180 ? 40.710 19.300 -55.510 1.00 53.38 180 LYS A CA 1
ATOM 1414 C C . LYS A 1 180 ? 41.302 18.061 -56.186 1.00 53.38 180 LYS A C 1
ATOM 1416 O O . LYS A 1 180 ? 41.722 18.164 -57.330 1.00 53.38 180 LYS A O 1
ATOM 1421 N N . ASP A 1 181 ? 41.344 16.921 -55.500 1.00 47.34 181 ASP A N 1
ATOM 1422 C CA . ASP A 1 181 ? 41.922 15.693 -56.045 1.00 47.34 181 ASP A CA 1
ATOM 1423 C C . ASP A 1 181 ? 41.203 14.458 -55.491 1.00 47.34 181 ASP A C 1
ATOM 1425 O O . ASP A 1 181 ? 41.235 14.172 -54.293 1.00 47.34 181 ASP A O 1
ATOM 1429 N N . LEU A 1 182 ? 40.507 13.754 -56.382 1.00 52.56 182 LEU A N 1
ATOM 1430 C CA . LEU A 1 182 ? 39.734 12.552 -56.069 1.00 52.56 182 LEU A CA 1
ATOM 1431 C C . LEU A 1 182 ? 40.621 11.299 -55.960 1.00 52.56 182 LEU A C 1
ATOM 1433 O O . LEU A 1 182 ? 40.172 10.293 -55.417 1.00 52.56 182 LEU A O 1
ATOM 1437 N N . SER A 1 183 ? 41.865 11.353 -56.452 1.00 53.12 183 SER A N 1
ATOM 1438 C CA . SER A 1 183 ? 42.789 10.210 -56.483 1.00 53.12 183 SER A CA 1
ATOM 1439 C C . SER A 1 183 ? 43.421 9.883 -55.125 1.00 53.12 183 SER A C 1
ATOM 1441 O O . SER A 1 183 ? 43.951 8.793 -54.932 1.00 53.12 183 SER A O 1
ATOM 1443 N N . LEU A 1 184 ? 43.311 10.795 -54.155 1.00 54.25 184 LEU A N 1
ATOM 1444 C CA . LEU A 1 184 ? 43.834 10.618 -52.795 1.00 54.25 184 LEU A CA 1
ATOM 1445 C C . LEU A 1 184 ? 43.019 9.624 -51.945 1.00 54.25 184 LEU A C 1
ATOM 1447 O O . LEU A 1 184 ? 43.452 9.242 -50.857 1.00 54.25 184 LEU A O 1
ATOM 1451 N N . PHE A 1 185 ? 41.849 9.189 -52.420 1.00 54.50 185 PHE A N 1
ATOM 1452 C CA . PHE A 1 185 ? 40.977 8.255 -51.711 1.00 54.50 185 PHE A CA 1
ATOM 1453 C C . PHE A 1 185 ? 41.099 6.842 -52.297 1.00 54.50 185 PHE A C 1
ATOM 1455 O O . PHE A 1 185 ? 40.380 6.475 -53.224 1.00 54.50 185 PHE A O 1
ATOM 1462 N N . ASN A 1 186 ? 41.967 6.007 -51.717 1.00 55.34 186 ASN A N 1
ATOM 1463 C CA . ASN A 1 186 ? 41.983 4.569 -52.005 1.00 55.34 186 ASN A CA 1
ATOM 1464 C C . ASN A 1 186 ? 40.785 3.886 -51.323 1.00 55.34 186 ASN A C 1
ATOM 1466 O O . ASN A 1 186 ? 40.866 3.437 -50.178 1.00 55.34 186 ASN A O 1
ATOM 1470 N N . VAL A 1 187 ? 39.651 3.833 -52.022 1.00 55.59 187 VAL A N 1
ATOM 1471 C CA . VAL A 1 187 ? 38.435 3.156 -51.554 1.00 55.59 187 VAL A CA 1
ATOM 1472 C C . VAL A 1 187 ? 38.507 1.679 -51.937 1.00 55.59 187 VAL A C 1
ATOM 1474 O O . VAL A 1 187 ? 38.375 1.326 -53.106 1.00 55.59 187 VAL A O 1
ATOM 1477 N N . ASN A 1 188 ? 38.694 0.802 -50.952 1.00 58.47 188 ASN A N 1
ATOM 1478 C CA . ASN A 1 188 ? 38.606 -0.640 -51.165 1.00 58.47 188 ASN A CA 1
ATOM 1479 C C . ASN A 1 188 ? 37.126 -1.051 -51.105 1.00 58.47 188 ASN A C 1
ATOM 1481 O O . ASN A 1 188 ? 36.502 -0.944 -50.050 1.00 58.47 188 ASN A O 1
ATOM 1485 N N . CYS A 1 189 ? 36.546 -1.471 -52.233 1.00 56.16 189 CYS A N 1
ATOM 1486 C CA . CYS A 1 189 ? 35.142 -1.887 -52.313 1.00 56.16 189 CYS A CA 1
ATOM 1487 C C . CYS A 1 189 ? 35.007 -3.389 -52.604 1.00 56.16 189 CYS A C 1
ATOM 1489 O O . CYS A 1 189 ? 35.864 -3.983 -53.258 1.00 56.16 189 CYS A O 1
ATOM 1491 N N . ASP A 1 190 ? 33.922 -3.999 -52.116 1.00 63.47 190 ASP A N 1
ATOM 1492 C CA . ASP A 1 190 ? 33.592 -5.398 -52.403 1.00 63.47 190 ASP A CA 1
ATOM 1493 C C . ASP A 1 190 ? 33.412 -5.606 -53.928 1.00 63.47 190 ASP A C 1
ATOM 1495 O O . ASP A 1 190 ? 32.637 -4.870 -54.559 1.00 63.47 190 ASP A O 1
ATOM 1499 N N . PRO A 1 191 ? 34.073 -6.611 -54.542 1.00 67.19 191 PRO A N 1
ATOM 1500 C CA . PRO A 1 191 ? 33.989 -6.875 -55.979 1.00 67.19 191 PRO A CA 1
ATOM 1501 C C . PRO A 1 191 ? 32.568 -7.109 -56.519 1.00 67.19 191 PRO A C 1
ATOM 1503 O O . PRO A 1 191 ? 32.331 -6.954 -57.721 1.00 67.19 191 PRO A O 1
ATOM 1506 N N . ALA A 1 192 ? 31.613 -7.529 -55.685 1.00 71.00 192 ALA A N 1
ATOM 1507 C CA . ALA A 1 192 ? 30.212 -7.689 -56.081 1.00 71.00 192 ALA A CA 1
ATOM 1508 C C . ALA A 1 192 ? 29.494 -6.336 -56.216 1.00 71.00 192 ALA A C 1
ATOM 1510 O O . ALA A 1 192 ? 28.738 -6.125 -57.165 1.00 71.00 192 ALA A O 1
ATOM 1511 N N . ILE A 1 193 ? 29.779 -5.399 -55.311 1.00 67.50 193 ILE A N 1
ATOM 1512 C CA . ILE A 1 193 ? 29.195 -4.052 -55.313 1.00 67.50 193 ILE A CA 1
ATOM 1513 C C . ILE A 1 193 ? 29.760 -3.240 -56.481 1.00 67.50 193 ILE A C 1
ATOM 1515 O O . ILE A 1 193 ? 29.002 -2.585 -57.199 1.00 67.50 193 ILE A O 1
ATOM 1519 N N . HIS A 1 194 ? 31.066 -3.366 -56.738 1.00 67.88 194 HIS A N 1
ATOM 1520 C CA . HIS A 1 194 ? 31.715 -2.759 -57.901 1.00 67.88 194 HIS A CA 1
ATOM 1521 C C . HIS A 1 194 ? 31.051 -3.184 -59.217 1.00 67.88 194 HIS A C 1
ATOM 1523 O O . HIS A 1 194 ? 30.716 -2.346 -60.054 1.00 67.88 194 HIS A O 1
ATOM 1529 N N . ARG A 1 195 ? 30.813 -4.492 -59.390 1.00 73.56 195 ARG A N 1
ATOM 1530 C CA . ARG A 1 195 ? 30.187 -5.043 -60.603 1.00 73.56 195 ARG A CA 1
ATOM 1531 C C . ARG A 1 195 ? 28.765 -4.526 -60.808 1.00 73.56 195 ARG A C 1
ATOM 1533 O O . ARG A 1 195 ? 28.429 -4.125 -61.919 1.00 73.56 195 ARG A O 1
ATOM 1540 N N . SER A 1 196 ? 27.957 -4.480 -59.751 1.00 73.88 196 SER A N 1
ATOM 1541 C CA . SER A 1 196 ? 26.584 -3.962 -59.819 1.00 73.88 196 SER A CA 1
ATOM 1542 C C . SER A 1 196 ? 26.542 -2.472 -60.171 1.00 73.88 196 SER A C 1
ATOM 1544 O O . SER A 1 196 ? 25.734 -2.057 -61.003 1.00 73.88 196 SER A O 1
ATOM 1546 N N . ALA A 1 197 ? 27.445 -1.670 -59.599 1.00 67.88 197 ALA A N 1
ATOM 1547 C CA . ALA A 1 197 ? 27.555 -0.246 -59.911 1.00 67.88 197 ALA A CA 1
ATOM 1548 C C . ALA A 1 197 ? 28.001 -0.006 -61.365 1.00 67.88 197 ALA A C 1
ATOM 1550 O O . ALA A 1 197 ? 27.429 0.834 -62.061 1.00 67.88 197 ALA A O 1
ATOM 1551 N N . GLN A 1 198 ? 28.974 -0.780 -61.854 1.00 71.31 198 GLN A N 1
ATOM 1552 C CA . GLN A 1 198 ? 29.458 -0.671 -63.231 1.00 71.31 198 GLN A CA 1
ATOM 1553 C C . GLN A 1 198 ? 28.380 -1.072 -64.253 1.00 71.31 198 GLN A C 1
ATOM 1555 O O . GLN A 1 198 ? 28.190 -0.379 -65.254 1.00 71.31 198 GLN A O 1
ATOM 1560 N N . ALA A 1 199 ? 27.621 -2.138 -63.972 1.00 77.62 199 ALA A N 1
ATOM 1561 C CA . ALA A 1 199 ? 26.492 -2.566 -64.798 1.00 77.62 199 ALA A CA 1
ATOM 1562 C C . ALA A 1 199 ? 25.407 -1.478 -64.887 1.00 77.62 199 ALA A C 1
ATOM 1564 O O . ALA A 1 199 ? 24.922 -1.160 -65.977 1.00 77.62 199 ALA A O 1
ATOM 1565 N N . PHE A 1 200 ? 25.083 -0.835 -63.763 1.00 73.31 200 PHE A N 1
ATOM 1566 C CA . PHE A 1 200 ? 24.128 0.269 -63.730 1.00 73.31 200 PHE A CA 1
ATOM 1567 C C . PHE A 1 200 ? 24.596 1.468 -64.571 1.00 73.31 200 PHE A C 1
ATOM 1569 O O . PHE A 1 200 ? 23.846 1.955 -65.415 1.00 73.31 200 PHE A O 1
ATOM 1576 N N . LEU A 1 201 ? 25.854 1.894 -64.424 1.00 69.94 201 LEU A N 1
ATOM 1577 C CA . LEU A 1 201 ? 26.412 3.008 -65.203 1.00 69.94 201 LEU A CA 1
ATOM 1578 C C . LEU A 1 201 ? 26.457 2.714 -66.710 1.00 69.94 201 LEU A C 1
ATOM 1580 O O . LEU A 1 201 ? 26.163 3.595 -67.516 1.00 69.94 201 LEU A O 1
ATOM 1584 N N . SER A 1 202 ? 26.762 1.472 -67.099 1.00 71.56 202 SER A N 1
ATOM 1585 C CA . SER A 1 202 ? 26.727 1.062 -68.510 1.00 71.56 202 SER A CA 1
ATOM 1586 C C . SER A 1 202 ? 25.314 1.114 -69.106 1.00 71.56 202 SER A C 1
ATOM 1588 O O . SER A 1 202 ? 25.136 1.504 -70.260 1.00 71.56 202 SER A O 1
ATOM 1590 N N . THR A 1 203 ? 24.297 0.813 -68.293 1.00 72.94 203 THR A N 1
ATOM 1591 C CA . THR A 1 203 ? 22.885 0.887 -68.691 1.00 72.94 203 THR A CA 1
ATOM 1592 C C . THR A 1 203 ? 22.448 2.340 -68.878 1.00 72.94 203 THR A C 1
ATOM 1594 O O . THR A 1 203 ? 21.787 2.659 -69.860 1.00 72.94 203 THR A O 1
ATOM 1597 N N . VAL A 1 204 ? 22.870 3.236 -67.978 1.00 65.56 204 VAL A N 1
ATOM 1598 C CA . VAL A 1 204 ? 22.560 4.674 -68.052 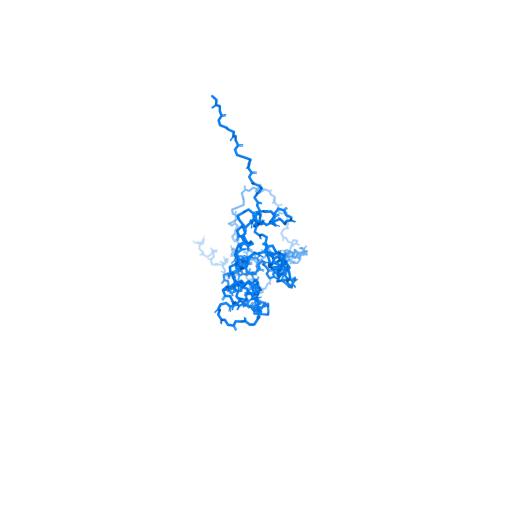1.00 65.56 204 VAL A CA 1
ATOM 1599 C C . VAL A 1 204 ? 23.213 5.329 -69.273 1.00 65.56 204 VAL A C 1
ATOM 1601 O O . VAL A 1 204 ? 22.548 6.076 -69.981 1.00 65.56 204 VAL A O 1
ATOM 1604 N N . ASN A 1 205 ? 24.472 5.007 -69.585 1.00 59.19 205 ASN A N 1
ATOM 1605 C CA . ASN A 1 205 ? 25.152 5.556 -70.767 1.00 59.19 205 ASN A CA 1
ATOM 1606 C C . ASN A 1 205 ? 24.575 5.048 -72.099 1.00 59.19 205 ASN A C 1
ATOM 1608 O O . ASN A 1 205 ? 24.668 5.748 -73.102 1.00 59.19 205 ASN A O 1
ATOM 1612 N N . SER A 1 206 ? 23.948 3.869 -72.108 1.00 57.81 206 SER A N 1
ATOM 1613 C CA . SER A 1 206 ? 23.297 3.308 -73.303 1.00 57.81 206 SER A CA 1
ATOM 1614 C C . SER A 1 206 ? 21.924 3.927 -73.598 1.00 57.81 206 SER A C 1
ATOM 1616 O O . SER A 1 206 ? 21.375 3.689 -74.665 1.00 57.81 206 SER A O 1
ATOM 1618 N N . GLN A 1 207 ? 21.357 4.706 -72.668 1.00 53.97 207 GLN A N 1
ATOM 1619 C CA . GLN A 1 207 ? 20.098 5.441 -72.864 1.00 53.97 207 GLN A CA 1
ATOM 1620 C C . GLN A 1 207 ? 20.306 6.916 -73.255 1.00 53.97 207 GLN A C 1
ATOM 1622 O O . GLN A 1 207 ? 19.332 7.655 -73.376 1.00 53.97 207 GLN A O 1
ATOM 1627 N N . VAL A 1 208 ? 21.560 7.353 -73.420 1.00 51.06 208 VAL A N 1
ATOM 1628 C CA . VAL A 1 208 ? 21.932 8.739 -73.770 1.00 51.06 208 VAL A CA 1
ATOM 1629 C C . VAL A 1 208 ? 22.499 8.842 -75.205 1.00 51.06 208 VAL A C 1
ATOM 1631 O O . VAL A 1 208 ? 22.899 9.924 -75.632 1.00 51.06 208 VAL A O 1
ATOM 1634 N N . GLN A 1 209 ? 22.484 7.748 -75.977 1.00 41.66 209 GLN A N 1
ATOM 1635 C CA . GLN A 1 209 ? 22.600 7.761 -77.446 1.00 41.66 209 GLN A CA 1
ATOM 1636 C C . GLN A 1 209 ? 21.236 7.511 -78.084 1.00 41.66 209 GLN A C 1
ATOM 1638 O O . GLN A 1 209 ? 20.981 8.131 -79.139 1.00 41.66 209 GLN A O 1
#

pLDDT: mean 76.69, std 15.78, range [41.66, 95.75]

Foldseek 3Di:
DDDPDDPDPPPLPPDDDAQVRLVVLQVVQVVCDDPLHHDPCVLVVSCVVDSDDSVLSVVLSVQQVVCVVVPDPGRRRGDPCPDPPDDDDPDDLVLLVVLLVVDDPVLNQDLVSSCVSSVNDSVRVVVSCVPPVPDDHDDPDDPPPPDVVNVVVVVVVVCVVVVVDPPDPPPDDDDPDDDPDPVVDPDDDDPVSVVVNVVVVVVVVVVVD

Solvent-accessible surface area (backbone atoms only — not comparable to full-atom values): 13353 Å² total; per-residue (Å²): 133,84,77,82,79,76,78,81,72,79,83,59,60,89,66,80,65,49,51,66,57,39,44,53,53,42,53,55,50,53,76,65,33,57,95,90,40,72,60,91,62,50,46,50,62,60,21,71,81,43,83,47,57,34,69,58,52,52,51,38,46,52,39,19,52,50,31,38,75,73,69,40,95,57,65,57,41,62,65,86,81,77,63,90,83,64,85,77,84,88,68,55,74,68,54,54,50,52,33,57,68,67,38,55,75,80,47,59,76,42,63,70,47,34,18,66,68,37,73,43,57,51,70,58,52,53,51,49,30,72,76,67,64,79,63,70,94,72,87,90,73,81,74,70,78,80,44,73,69,58,46,50,50,53,52,52,53,55,37,56,77,48,72,70,56,86,83,67,93,68,94,79,72,86,89,77,84,79,82,90,66,78,83,80,62,86,78,89,71,60,72,69,59,53,50,55,53,51,53,50,52,56,53,56,59,66,73,75,114